Protein AF-A0A7S0KL05-F1 (afdb_monomer_lite)

Radius of gyration: 31.34 Å; chains: 1; bounding box: 106×58×88 Å

Organism: Micromonas pusilla (NCBI:txid38833)

Foldseek 3Di:
DDDDDDDDDDDDDDDDDDDDDDDDDDDDDDDDDDDDDDDDDDDDDDDDDDDDDDPPDPPDPPPPPPPDQQDQQAPVVLVLLLVLLLVLLVVLLVVLLVPDPPNPDPPDDDDDDVLSVVLSCQLSCLLSVLLSVLCSVVNVRPCDPVVVPQLQPALLSLLVSLVVSLVRRLVVSLVVQVVCCVVSVRDRSDQSQLSSLVSSLSSSVSSSCCCVVVRQVVVDPPRDDDPCNVVRVVSSVVSSVVSVVSNVVRVVVSVVVVVVVVVVVD

pLDDT: mean 71.24, std 20.92, range [27.72, 94.38]

Sequence (266 aa):
RGCRGRATAPRPRRNPAPPRAARGPPLAAAGRCRGVGSTSNITAVMSNARGSGTRARASSPSTRCRAMPPRVEDSDLLAGDVAVVWLFALTQKTASVALSPSFPGWLAPVAVDPESLAGFLGESTWLATTWIVVSAAIGGYELDEGVLGREEGEMREAVKGAAVAWIAWAPVAFLGLRRFESATGLRSSFPAGVTLGTVLGVMIAWRAFAKVVGLMGWWRPGRVKGEREDDDWAFLFASLGGAAAVATGGAVADFVTTWLAEADLG

Secondary structure (DSSP, 8-state):
---PPPP-PPPPPPPPPPPP-----------------------------------------------PPPP---HHHHHHHHHHHHHHHHHHHHHHHHTSTT---TTS-----HHHHHHHHHHHHHHHHHHHHHHHHTTTT---TTTTTTSSS-HHHHHHHHHHHHHHHHHHHHHHHHHHHHHH-PPPSS-HHHHHHHHHHHHHHHHHHHHHHHTT-TTSTTPPPPTTHHHHHHHHHHHHHHHHHHHHHHHHHHHHHHHHHHHTT-

Structure (mmCIF, N/CA/C/O backbone):
data_AF-A0A7S0KL05-F1
#
_entry.id   AF-A0A7S0KL05-F1
#
loop_
_atom_site.group_PDB
_atom_site.id
_atom_site.type_symbol
_atom_site.label_atom_id
_atom_site.label_alt_id
_atom_site.label_comp_id
_atom_site.label_asym_id
_atom_site.label_entity_id
_atom_site.label_seq_id
_atom_site.pdbx_PDB_ins_code
_atom_site.Cartn_x
_atom_site.Cartn_y
_atom_site.Cartn_z
_atom_site.occupancy
_atom_site.B_iso_or_equiv
_atom_site.auth_seq_id
_atom_site.auth_comp_id
_atom_site.auth_asym_id
_atom_site.auth_atom_id
_atom_site.pdbx_PDB_model_num
ATOM 1 N N . ARG A 1 1 ? 73.023 -34.926 6.839 1.00 39.28 1 ARG A N 1
ATOM 2 C CA . ARG A 1 1 ? 73.129 -35.666 5.555 1.00 39.28 1 ARG A CA 1
ATOM 3 C C . ARG A 1 1 ? 71.713 -35.932 5.047 1.00 39.28 1 ARG A C 1
ATOM 5 O O . ARG A 1 1 ? 71.041 -36.648 5.760 1.00 39.28 1 ARG A O 1
ATOM 12 N N . GLY A 1 2 ? 71.328 -35.357 3.890 1.00 40.69 2 GLY A N 1
ATOM 13 C CA . GLY A 1 2 ? 70.217 -35.768 2.992 1.00 40.69 2 GLY A CA 1
ATOM 14 C C . GLY A 1 2 ? 68.787 -35.800 3.567 1.00 40.69 2 GLY A C 1
ATOM 15 O O . GLY A 1 2 ? 68.596 -36.201 4.694 1.00 40.69 2 GLY A O 1
ATOM 16 N N . CYS A 1 3 ? 67.703 -35.424 2.894 1.00 45.72 3 CYS A N 1
ATOM 17 C CA . CYS A 1 3 ? 67.460 -35.125 1.490 1.00 45.72 3 CYS A CA 1
ATOM 18 C C . CYS A 1 3 ? 66.231 -34.206 1.377 1.00 45.72 3 CYS A C 1
ATOM 20 O O . CYS A 1 3 ? 65.247 -34.366 2.092 1.00 45.72 3 CYS A O 1
ATOM 22 N N . ARG A 1 4 ? 66.297 -33.262 0.432 1.00 44.09 4 ARG A N 1
ATOM 23 C CA . ARG A 1 4 ? 65.187 -32.422 -0.039 1.00 44.09 4 ARG A CA 1
ATOM 24 C C . ARG A 1 4 ? 64.150 -33.288 -0.769 1.00 44.09 4 ARG A C 1
ATOM 26 O O . ARG A 1 4 ? 64.494 -33.930 -1.758 1.00 44.09 4 ARG A O 1
ATOM 33 N N . GLY A 1 5 ? 62.892 -33.249 -0.329 1.00 45.91 5 GLY A N 1
ATOM 34 C CA . GLY A 1 5 ? 61.736 -33.764 -1.070 1.00 45.91 5 GLY A CA 1
ATOM 35 C C . GLY A 1 5 ? 61.179 -32.686 -1.999 1.00 45.91 5 GLY A C 1
ATOM 36 O O . GLY A 1 5 ? 60.818 -31.600 -1.559 1.00 45.91 5 GLY A O 1
ATOM 37 N N . ARG A 1 6 ? 61.192 -32.972 -3.300 1.00 50.12 6 ARG A N 1
ATOM 38 C CA . ARG A 1 6 ? 60.907 -32.065 -4.416 1.00 50.12 6 ARG A CA 1
ATOM 39 C C . ARG A 1 6 ? 59.397 -31.954 -4.658 1.00 50.12 6 ARG A C 1
ATOM 41 O O . ARG A 1 6 ? 58.715 -32.969 -4.758 1.00 50.12 6 ARG A O 1
ATOM 48 N N . ALA A 1 7 ? 58.915 -30.723 -4.813 1.00 45.00 7 ALA A N 1
ATOM 49 C CA . ALA A 1 7 ? 57.562 -30.396 -5.246 1.00 45.00 7 ALA A CA 1
ATOM 50 C C . ALA A 1 7 ? 57.257 -30.964 -6.645 1.00 45.00 7 ALA A C 1
ATOM 52 O O . ALA A 1 7 ? 58.077 -30.857 -7.559 1.00 45.00 7 ALA A O 1
ATOM 53 N N . THR A 1 8 ? 56.059 -31.523 -6.819 1.00 55.19 8 THR A N 1
ATOM 54 C CA . THR A 1 8 ? 55.473 -31.847 -8.127 1.00 55.19 8 THR A CA 1
ATOM 55 C C . THR A 1 8 ? 54.173 -31.064 -8.287 1.00 55.19 8 THR A C 1
ATOM 57 O O . THR A 1 8 ? 53.237 -31.211 -7.508 1.00 55.19 8 THR A O 1
ATOM 60 N N . ALA A 1 9 ? 54.152 -30.177 -9.281 1.00 58.25 9 ALA A N 1
ATOM 61 C CA . ALA A 1 9 ? 52.982 -29.398 -9.663 1.00 58.25 9 ALA A CA 1
ATOM 62 C C . ALA A 1 9 ? 51.979 -30.273 -10.446 1.00 58.25 9 ALA A C 1
ATOM 64 O O . ALA A 1 9 ? 52.405 -31.062 -11.299 1.00 58.25 9 ALA A O 1
ATOM 65 N N . PRO A 1 10 ? 50.662 -30.137 -10.218 1.00 56.81 10 PRO A N 1
ATOM 66 C CA . PRO A 1 10 ? 49.653 -30.833 -11.006 1.00 56.81 10 PRO A CA 1
ATOM 67 C C . PRO A 1 10 ? 49.482 -30.194 -12.396 1.00 56.81 10 PRO A C 1
ATOM 69 O O . PRO A 1 10 ? 49.367 -28.979 -12.543 1.00 56.81 10 PRO A O 1
ATOM 72 N N . ARG A 1 11 ? 49.469 -31.043 -13.432 1.00 56.00 11 ARG A N 1
ATOM 73 C CA . ARG A 1 11 ? 49.225 -30.677 -14.838 1.00 56.00 11 ARG A CA 1
ATOM 74 C C . ARG A 1 11 ? 47.781 -30.184 -15.067 1.00 56.00 11 ARG A C 1
ATOM 76 O O . ARG A 1 11 ? 46.861 -30.704 -14.437 1.00 56.00 11 ARG A O 1
ATOM 83 N N . PRO A 1 12 ? 47.558 -29.279 -16.038 1.00 49.06 12 PRO A N 1
ATOM 84 C CA . PRO A 1 12 ? 46.230 -28.784 -16.395 1.00 49.06 12 PRO A CA 1
ATOM 85 C C . PRO A 1 12 ? 45.403 -29.847 -17.138 1.00 49.06 12 PRO A C 1
ATOM 87 O O . PRO A 1 12 ? 45.858 -30.440 -18.121 1.00 49.06 12 PRO A O 1
ATOM 90 N N . ARG A 1 13 ? 44.164 -30.074 -16.683 1.00 52.78 13 ARG A N 1
ATOM 91 C CA . ARG A 1 13 ? 43.160 -30.886 -17.389 1.00 52.78 13 ARG A CA 1
ATOM 92 C C . ARG A 1 13 ? 42.666 -30.120 -18.619 1.00 52.78 13 ARG A C 1
ATOM 94 O O . ARG A 1 13 ? 42.151 -29.015 -18.503 1.00 52.78 13 ARG A O 1
ATOM 101 N N . ARG A 1 14 ? 42.829 -30.730 -19.795 1.00 53.28 14 ARG A N 1
ATOM 102 C CA . ARG A 1 14 ? 42.248 -30.282 -21.067 1.00 53.28 14 ARG A CA 1
ATOM 103 C C . ARG A 1 14 ? 40.725 -30.457 -21.040 1.00 53.28 14 ARG A C 1
ATOM 105 O O . ARG A 1 14 ? 40.240 -31.519 -20.658 1.00 53.28 14 ARG A O 1
ATOM 112 N N . ASN A 1 15 ? 40.013 -29.427 -21.490 1.00 49.47 15 ASN A N 1
ATOM 113 C CA . ASN A 1 15 ? 38.576 -29.447 -21.762 1.00 49.47 15 ASN A CA 1
ATOM 114 C C . ASN A 1 15 ? 38.228 -30.476 -22.855 1.00 49.47 15 ASN A C 1
ATOM 116 O O . ASN A 1 15 ? 38.919 -30.510 -23.879 1.00 49.47 15 ASN A O 1
ATOM 120 N N . PRO A 1 16 ? 37.148 -31.261 -22.706 1.00 53.12 16 PRO A N 1
ATOM 121 C CA . PRO A 1 16 ? 36.529 -31.953 -23.827 1.00 53.12 16 PRO A CA 1
ATOM 122 C C . PRO A 1 16 ? 35.616 -30.999 -24.618 1.00 53.12 16 PRO A C 1
ATOM 124 O O . PRO A 1 16 ? 34.856 -30.218 -24.049 1.00 53.12 16 PRO A O 1
ATOM 127 N N . ALA A 1 17 ? 35.715 -31.064 -25.947 1.00 51.09 17 ALA A N 1
ATOM 128 C CA . ALA A 1 17 ? 34.868 -30.335 -26.887 1.00 51.09 17 ALA A CA 1
ATOM 129 C C . ALA A 1 17 ? 33.426 -30.893 -26.914 1.00 51.09 17 ALA A C 1
ATOM 131 O O . ALA A 1 17 ? 33.254 -32.106 -26.772 1.00 51.09 17 ALA A O 1
ATOM 132 N N . PRO A 1 18 ? 32.396 -30.059 -27.152 1.00 54.28 18 PRO A N 1
ATOM 133 C CA . PRO A 1 18 ? 31.034 -30.537 -27.373 1.00 54.28 18 PRO A CA 1
ATOM 134 C C . PRO A 1 18 ? 30.823 -31.036 -28.820 1.00 54.28 18 PRO A C 1
ATOM 136 O O . PRO A 1 18 ? 31.385 -30.463 -29.761 1.00 54.28 18 PRO A O 1
ATOM 139 N N . PRO A 1 19 ? 30.007 -32.088 -29.030 1.00 49.78 19 PRO A N 1
ATOM 140 C CA . PRO A 1 19 ? 29.731 -32.641 -30.350 1.00 49.78 19 PRO A CA 1
ATOM 141 C C . PRO A 1 19 ? 28.729 -31.798 -31.153 1.00 49.78 19 PRO A C 1
ATOM 143 O O . PRO A 1 19 ? 27.804 -31.181 -30.627 1.00 49.78 19 PRO A O 1
ATOM 146 N N . ARG A 1 20 ? 28.933 -31.819 -32.472 1.00 39.91 20 ARG A N 1
ATOM 147 C CA . ARG A 1 20 ? 28.128 -31.176 -33.515 1.00 39.91 20 ARG A CA 1
ATOM 148 C C . ARG A 1 20 ? 26.851 -31.982 -33.812 1.00 39.91 20 ARG A C 1
ATOM 150 O O . ARG A 1 20 ? 26.933 -33.180 -34.049 1.00 39.91 20 ARG A O 1
ATOM 157 N N . ALA A 1 21 ? 25.754 -31.239 -33.966 1.00 41.44 21 ALA A N 1
ATOM 158 C CA . ALA A 1 21 ? 24.609 -31.456 -34.860 1.00 41.44 21 ALA A CA 1
ATOM 159 C C . ALA A 1 21 ? 23.598 -32.591 -34.583 1.00 41.44 21 ALA A C 1
ATOM 161 O O . ALA A 1 21 ? 23.873 -33.767 -34.792 1.00 41.44 21 ALA A O 1
ATOM 162 N N . ALA A 1 22 ? 22.340 -32.184 -34.367 1.00 36.06 22 ALA A N 1
ATOM 163 C CA . ALA A 1 22 ? 21.172 -32.861 -34.931 1.00 36.06 22 ALA A CA 1
ATOM 164 C C . ALA A 1 22 ? 20.011 -31.868 -35.174 1.00 36.06 22 ALA A C 1
ATOM 166 O O . ALA A 1 22 ? 19.493 -31.275 -34.237 1.00 36.06 22 ALA A O 1
ATOM 167 N N . ARG A 1 23 ? 19.672 -31.701 -36.462 1.00 39.34 23 ARG A N 1
ATOM 168 C CA . ARG A 1 23 ? 18.335 -31.580 -37.096 1.00 39.34 23 ARG A CA 1
ATOM 169 C C . ARG A 1 23 ? 17.246 -30.728 -36.409 1.00 39.34 23 ARG A C 1
ATOM 171 O O . ARG A 1 23 ? 16.767 -31.065 -35.338 1.00 39.34 23 ARG A O 1
ATOM 178 N N . GLY A 1 24 ? 16.804 -29.677 -37.115 1.00 33.78 24 GLY A N 1
ATOM 179 C CA . GLY A 1 24 ? 15.736 -28.753 -36.702 1.00 33.78 24 GLY A CA 1
ATOM 180 C C . GLY A 1 24 ? 14.298 -29.238 -36.951 1.00 33.78 24 GLY A C 1
ATOM 181 O O . GLY A 1 24 ? 14.104 -30.416 -37.243 1.00 33.78 24 GLY A O 1
ATOM 182 N N . PRO A 1 25 ? 13.296 -28.338 -36.881 1.00 39.56 25 PRO A N 1
ATOM 183 C CA . PRO A 1 25 ? 11.926 -28.605 -37.320 1.00 39.56 25 PRO A CA 1
ATOM 184 C C . PRO A 1 25 ? 11.531 -27.836 -38.607 1.00 39.56 25 PRO A C 1
ATOM 186 O O . PRO A 1 25 ? 12.147 -26.819 -38.934 1.00 39.56 25 PRO A O 1
ATOM 189 N N . PRO A 1 26 ? 10.525 -28.325 -39.363 1.00 46.28 26 PRO A N 1
ATOM 190 C CA . PRO A 1 26 ? 10.170 -27.815 -40.683 1.00 46.28 26 PRO A CA 1
ATOM 191 C C . PRO A 1 26 ? 9.159 -26.658 -40.669 1.00 46.28 26 PRO A C 1
ATOM 193 O O . PRO A 1 26 ? 8.431 -26.419 -39.708 1.00 46.28 26 PRO A O 1
ATOM 196 N N . LEU A 1 27 ? 9.127 -25.988 -41.822 1.00 38.41 27 LEU A N 1
ATOM 197 C CA . LEU A 1 27 ? 8.210 -24.944 -42.267 1.00 38.41 27 LEU A CA 1
ATOM 198 C C . LEU A 1 27 ? 6.734 -25.380 -42.332 1.00 38.41 27 LEU A C 1
ATOM 200 O O . LEU A 1 27 ? 6.408 -26.450 -42.838 1.00 38.41 27 LEU A O 1
ATOM 204 N N . ALA A 1 28 ? 5.879 -24.451 -41.897 1.00 40.38 28 ALA A N 1
ATOM 205 C CA . ALA A 1 28 ? 4.615 -24.000 -42.488 1.00 40.38 28 ALA A CA 1
ATOM 206 C C . ALA A 1 28 ? 3.784 -24.977 -43.350 1.00 40.38 28 ALA A C 1
ATOM 208 O O . ALA A 1 28 ? 4.100 -25.211 -44.515 1.00 40.38 28 ALA A O 1
ATOM 209 N N . ALA A 1 29 ? 2.607 -25.361 -42.838 1.00 36.19 29 ALA A N 1
ATOM 210 C CA . ALA A 1 29 ? 1.388 -25.571 -43.626 1.00 36.19 29 ALA A CA 1
ATOM 211 C C . ALA A 1 29 ? 0.134 -25.629 -42.725 1.00 36.19 29 ALA A C 1
ATOM 213 O O . ALA A 1 29 ? 0.209 -26.099 -41.596 1.00 36.19 29 ALA A O 1
ATOM 214 N N . ALA A 1 30 ? -1.009 -25.243 -43.311 1.00 34.69 30 ALA A N 1
ATOM 215 C CA . ALA A 1 30 ? -2.399 -25.299 -42.820 1.00 34.69 30 ALA A CA 1
ATOM 216 C C . ALA A 1 30 ? -2.859 -24.115 -41.933 1.00 34.69 30 ALA A C 1
ATOM 218 O O . ALA A 1 30 ? -2.206 -23.754 -40.972 1.00 34.69 30 ALA A O 1
ATOM 219 N N . GLY A 1 31 ? -3.983 -23.442 -42.188 1.00 30.75 31 GLY A N 1
ATOM 220 C CA . GLY A 1 31 ? -5.045 -23.709 -43.150 1.00 30.75 31 GLY A CA 1
ATOM 221 C C . GLY A 1 31 ? -5.939 -22.481 -43.349 1.00 30.75 31 GLY A C 1
ATOM 222 O O . GLY A 1 31 ? -6.311 -21.783 -42.411 1.00 30.75 31 GLY A O 1
ATOM 223 N N . ARG A 1 32 ? -6.277 -22.234 -44.616 1.00 34.16 32 ARG A N 1
ATOM 224 C CA . ARG A 1 32 ? -7.387 -21.386 -45.057 1.00 34.16 32 ARG A CA 1
ATOM 225 C C . ARG A 1 32 ? -8.699 -22.020 -44.594 1.00 34.16 32 ARG A C 1
ATOM 227 O O . ARG A 1 32 ? -9.011 -23.114 -45.052 1.00 34.16 32 ARG A O 1
ATOM 234 N N . CYS A 1 33 ? -9.508 -21.290 -43.833 1.00 33.88 33 CYS A N 1
ATOM 235 C CA . CYS A 1 33 ? -10.947 -21.536 -43.762 1.00 33.88 33 CYS A CA 1
ATOM 236 C C . CYS A 1 33 ? -11.684 -20.446 -44.549 1.00 33.88 33 CYS A C 1
ATOM 238 O O . CYS A 1 33 ? -11.571 -19.253 -44.276 1.00 33.88 33 CYS A O 1
ATOM 240 N N . ARG A 1 34 ? -12.379 -20.905 -45.592 1.00 35.22 34 ARG A N 1
ATOM 241 C CA . ARG A 1 34 ? -13.333 -20.194 -46.450 1.00 35.22 34 ARG A CA 1
ATOM 242 C C . ARG A 1 34 ? -14.749 -20.523 -45.959 1.00 35.22 34 ARG A C 1
ATOM 244 O O . ARG A 1 34 ? -14.987 -21.657 -45.560 1.00 35.22 34 ARG A O 1
ATOM 251 N N . GLY A 1 35 ? -15.675 -19.583 -46.155 1.00 28.83 35 GLY A N 1
ATOM 252 C CA . GLY A 1 35 ? -17.127 -19.744 -45.966 1.00 28.83 35 GLY A CA 1
ATOM 253 C C . GLY A 1 35 ? -17.578 -19.126 -44.643 1.00 28.83 35 GLY A C 1
ATOM 254 O O . GLY A 1 35 ? -16.902 -19.292 -43.643 1.00 28.83 35 GLY A O 1
ATOM 255 N N . VAL A 1 36 ? -18.665 -18.368 -44.530 1.00 36.00 36 VAL A N 1
ATOM 256 C CA . VAL A 1 36 ? -19.939 -18.311 -45.265 1.00 36.00 36 VAL A CA 1
ATOM 257 C C . VAL A 1 36 ? -20.479 -16.888 -44.984 1.00 36.00 36 VAL A C 1
ATOM 259 O O . VAL A 1 36 ? -20.402 -16.420 -43.857 1.00 36.00 36 VAL A O 1
ATOM 262 N N . GLY A 1 37 ? -20.818 -16.044 -45.961 1.00 27.72 37 GLY A N 1
ATOM 263 C CA . GLY A 1 37 ? -22.053 -16.140 -46.736 1.00 27.72 37 GLY A CA 1
ATOM 264 C C . GLY A 1 37 ? -23.258 -15.633 -45.930 1.00 27.72 37 GLY A C 1
ATOM 265 O O . GLY A 1 37 ? -24.023 -16.440 -45.430 1.00 27.72 37 GLY A O 1
ATOM 266 N N . SER A 1 38 ? -23.448 -14.314 -45.811 1.00 33.12 38 SER A N 1
ATOM 267 C CA . SER A 1 38 ? -24.749 -13.749 -45.418 1.00 33.12 38 SER A CA 1
ATOM 268 C C . SER A 1 38 ? -25.028 -12.483 -46.218 1.00 33.12 38 SER A C 1
ATOM 270 O O . SER A 1 38 ? -24.686 -11.367 -45.834 1.00 33.12 38 SER A O 1
ATOM 272 N N . THR A 1 39 ? -25.609 -12.705 -47.390 1.00 32.12 39 THR A N 1
ATOM 273 C CA . THR A 1 39 ? -26.267 -11.714 -48.234 1.00 32.12 39 THR A CA 1
ATOM 274 C C . THR A 1 39 ? -27.651 -11.402 -47.681 1.00 32.12 39 THR A C 1
ATOM 276 O O . THR A 1 39 ? -28.485 -12.300 -47.606 1.00 32.12 39 THR A O 1
ATOM 279 N N . SER A 1 40 ? -27.918 -10.124 -47.422 1.00 36.38 40 SER A N 1
ATOM 280 C CA . SER A 1 40 ? -29.271 -9.571 -47.473 1.00 36.38 40 SER A CA 1
ATOM 281 C C . SER A 1 40 ? -29.234 -8.329 -48.352 1.00 36.38 40 SER A C 1
ATOM 283 O O . SER A 1 40 ? -28.682 -7.295 -47.982 1.00 36.38 40 SER A O 1
ATOM 285 N N . ASN A 1 41 ? -29.788 -8.482 -49.551 1.00 32.19 41 ASN A N 1
ATOM 286 C CA . ASN A 1 41 ? -30.170 -7.393 -50.437 1.00 32.19 41 ASN A CA 1
ATOM 287 C C . ASN A 1 41 ? -31.336 -6.619 -49.807 1.00 32.19 41 ASN A C 1
ATOM 289 O O . ASN A 1 41 ? -32.204 -7.249 -49.215 1.00 32.19 41 ASN A O 1
ATOM 293 N N . ILE A 1 42 ? -31.399 -5.302 -50.020 1.00 37.94 42 ILE A N 1
ATOM 294 C CA . ILE A 1 42 ? -32.588 -4.606 -50.538 1.00 37.94 42 ILE A CA 1
ATOM 295 C C . ILE A 1 42 ? -32.127 -3.297 -51.198 1.00 37.94 42 ILE A C 1
ATOM 297 O O . ILE A 1 42 ? -31.343 -2.515 -50.669 1.00 37.94 42 ILE A O 1
ATOM 301 N N . THR A 1 43 ? -32.626 -3.145 -52.414 1.00 32.38 43 THR A N 1
ATOM 302 C CA . THR A 1 43 ? -32.528 -2.085 -53.417 1.00 32.38 43 THR A CA 1
ATOM 303 C C . THR A 1 43 ? -33.262 -0.788 -53.053 1.00 32.38 43 THR A C 1
ATOM 305 O O . THR A 1 43 ? -34.398 -0.848 -52.597 1.00 32.38 43 THR A O 1
ATOM 308 N N . ALA A 1 44 ? -32.685 0.365 -53.417 1.00 34.09 44 ALA A N 1
ATOM 309 C CA . ALA A 1 44 ? -33.397 1.583 -53.844 1.00 34.09 44 ALA A CA 1
ATOM 310 C C . ALA A 1 44 ? -32.426 2.449 -54.686 1.00 34.09 44 ALA A C 1
ATOM 312 O O . ALA A 1 44 ? -31.409 2.902 -54.175 1.00 34.09 44 ALA A O 1
ATOM 313 N N . VAL A 1 45 ? -32.508 2.375 -56.020 1.00 34.19 45 VAL A N 1
ATOM 314 C CA . VAL A 1 45 ? -33.122 3.355 -56.951 1.00 34.19 45 VAL A CA 1
ATOM 315 C C . VAL A 1 45 ? -32.263 4.608 -57.221 1.00 34.19 45 VAL A C 1
ATOM 317 O O . VAL A 1 45 ? -31.861 5.340 -56.326 1.00 34.19 45 VAL A O 1
ATOM 320 N N . MET A 1 46 ? -31.993 4.803 -58.517 1.00 32.09 46 MET A N 1
ATOM 321 C CA . MET A 1 46 ? -31.238 5.878 -59.172 1.00 32.09 46 MET A CA 1
ATOM 322 C C . MET A 1 46 ? -31.825 7.279 -58.945 1.00 32.09 46 MET A C 1
ATOM 324 O O . MET A 1 46 ? -33.032 7.445 -59.072 1.00 32.09 46 MET A O 1
ATOM 328 N N . SER A 1 47 ? -30.961 8.298 -58.850 1.00 33.91 47 SER A N 1
ATOM 329 C CA . SER A 1 47 ? -30.982 9.451 -59.776 1.00 33.91 47 SER A CA 1
ATOM 330 C C . SER A 1 47 ? -29.795 10.402 -59.558 1.00 33.91 47 SER A C 1
ATOM 332 O O . SER A 1 47 ? -29.422 10.712 -58.432 1.00 33.91 47 SER A O 1
ATOM 334 N N . ASN A 1 48 ? -29.241 10.865 -60.679 1.00 37.28 48 ASN A N 1
ATOM 335 C CA . ASN A 1 48 ? -28.206 11.887 -60.861 1.00 37.28 48 ASN A CA 1
ATOM 336 C C . ASN A 1 48 ? -28.354 13.155 -60.001 1.00 37.28 48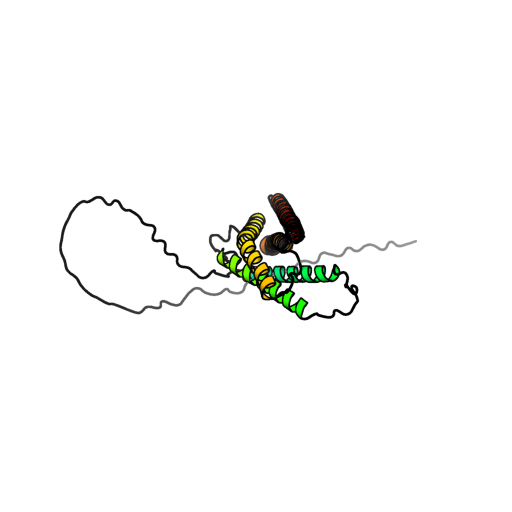 ASN A C 1
ATOM 338 O O . ASN A 1 48 ? -29.450 13.692 -59.908 1.00 37.28 48 ASN A O 1
ATOM 342 N N . ALA A 1 49 ? -27.220 13.746 -59.600 1.00 36.84 49 ALA A N 1
ATOM 343 C CA . ALA A 1 49 ? -26.919 15.161 -59.867 1.00 36.84 49 ALA A CA 1
ATOM 344 C C . ALA A 1 49 ? -25.452 15.494 -59.534 1.00 36.84 49 ALA A C 1
ATOM 346 O O . ALA A 1 49 ? -24.973 15.274 -58.424 1.00 36.84 49 ALA A O 1
ATOM 347 N N . ARG A 1 50 ? -24.746 16.057 -60.521 1.00 39.84 50 ARG A N 1
ATOM 348 C CA . ARG A 1 50 ? -23.499 16.810 -60.338 1.00 39.84 50 ARG A CA 1
ATOM 349 C C . ARG A 1 50 ? -23.801 18.077 -59.540 1.00 39.84 50 ARG A C 1
ATOM 351 O O . ARG A 1 50 ? -24.755 18.775 -59.863 1.00 39.84 50 ARG A O 1
ATOM 358 N N . GLY A 1 51 ? -22.939 18.418 -58.591 1.00 35.47 51 GLY A N 1
ATOM 359 C CA . GLY A 1 51 ? -22.975 19.715 -57.922 1.00 35.47 51 GLY A CA 1
ATOM 360 C C . GLY A 1 51 ? -21.784 19.879 -56.992 1.00 35.47 51 GLY A C 1
ATOM 361 O O . GLY A 1 51 ? -21.660 19.162 -56.004 1.00 35.47 51 GLY A O 1
ATOM 362 N N . SER A 1 52 ? -20.887 20.796 -57.341 1.00 41.81 52 SER A N 1
ATOM 363 C CA . SER A 1 52 ? -19.796 21.262 -56.496 1.00 41.81 52 SER A CA 1
ATOM 364 C C . SER A 1 52 ? -20.340 21.886 -55.212 1.00 41.81 52 SER A C 1
ATOM 366 O O . SER A 1 52 ? -21.203 22.757 -55.269 1.00 41.81 52 SER A O 1
ATOM 368 N N . GLY A 1 53 ? -19.797 21.485 -54.066 1.00 35.69 53 GLY A N 1
ATOM 369 C CA . GLY A 1 53 ? -20.181 22.029 -52.767 1.00 35.69 53 GLY A CA 1
ATOM 370 C C . GLY A 1 53 ? -19.227 21.567 -51.673 1.00 35.69 53 GLY A C 1
ATOM 371 O O . GLY A 1 53 ? -19.316 20.439 -51.198 1.00 35.69 53 GLY A O 1
ATOM 372 N N . THR A 1 54 ? -18.257 22.424 -51.358 1.00 46.03 54 THR A N 1
ATOM 373 C CA . THR A 1 54 ? -17.699 22.657 -50.012 1.00 46.03 54 THR A CA 1
ATOM 374 C C . THR A 1 54 ? -17.896 21.540 -48.974 1.00 46.03 54 THR A C 1
ATOM 376 O O . THR A 1 54 ? -18.839 21.543 -48.186 1.00 46.03 54 THR A O 1
ATOM 379 N N . ARG A 1 55 ? -16.925 20.620 -48.873 1.00 35.53 55 ARG A N 1
ATOM 380 C CA . ARG A 1 55 ? -16.780 19.767 -47.681 1.00 35.53 55 ARG A CA 1
ATOM 381 C C . ARG A 1 55 ? -16.053 20.532 -46.576 1.00 35.53 55 ARG A C 1
ATOM 383 O O . ARG A 1 55 ? -14.849 20.384 -46.394 1.00 35.53 55 ARG A O 1
ATOM 390 N N . ALA A 1 56 ? -16.818 21.280 -45.788 1.00 44.00 56 ALA A N 1
ATOM 391 C CA . ALA A 1 56 ? -16.509 21.448 -44.375 1.00 44.00 56 ALA A CA 1
ATOM 392 C C . ALA A 1 56 ? -16.694 20.075 -43.710 1.00 44.00 56 ALA A C 1
ATOM 394 O O . ALA A 1 56 ? -17.808 19.658 -43.395 1.00 44.00 56 ALA A O 1
ATOM 395 N N . ARG A 1 57 ? -15.608 19.306 -43.583 1.00 38.75 57 ARG A N 1
ATOM 396 C CA . ARG A 1 57 ? -15.637 18.036 -42.858 1.00 38.75 57 ARG A CA 1
ATOM 397 C C . ARG A 1 57 ? -15.382 18.337 -41.386 1.00 38.75 57 ARG A C 1
ATOM 399 O O . ARG A 1 57 ? -14.246 18.319 -40.932 1.00 38.75 57 ARG A O 1
ATOM 406 N N . ALA A 1 58 ? -16.462 18.609 -40.660 1.00 43.81 58 ALA A N 1
ATOM 407 C CA . ALA A 1 58 ? -16.502 18.403 -39.222 1.00 43.81 58 ALA A CA 1
ATOM 408 C C . ALA A 1 58 ? -16.240 16.911 -38.967 1.00 43.81 58 ALA A C 1
ATOM 410 O O . ALA A 1 58 ? -17.108 16.061 -39.169 1.00 43.81 58 ALA A O 1
ATOM 411 N N . SER A 1 59 ? -15.005 16.566 -38.618 1.00 40.03 59 SER A N 1
ATOM 412 C CA . SER A 1 59 ? -14.682 15.255 -38.074 1.00 40.03 59 SER A CA 1
ATOM 413 C C . SER A 1 59 ? -15.039 15.267 -36.594 1.00 40.03 59 SER A C 1
ATOM 415 O O . SER A 1 59 ? -14.221 15.638 -35.757 1.00 40.03 59 SER A O 1
ATOM 417 N N . SER A 1 60 ? -16.270 14.870 -36.274 1.00 38.88 60 SER A N 1
ATOM 418 C CA . SER A 1 60 ? -16.594 14.360 -34.945 1.00 38.88 60 SER A CA 1
ATOM 419 C C . SER A 1 60 ? -15.686 13.156 -34.663 1.0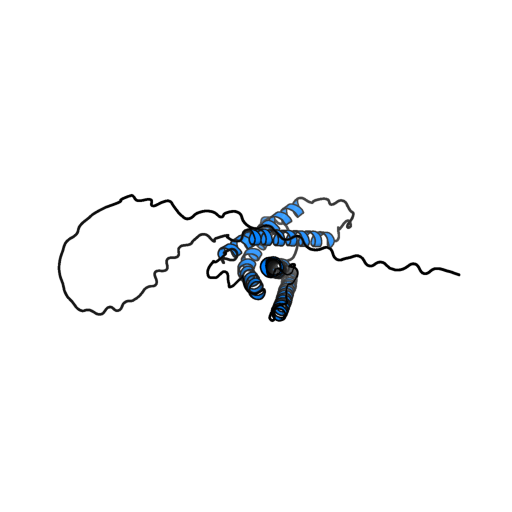0 38.88 60 SER A C 1
ATOM 421 O O . SER A 1 60 ? -15.746 12.185 -35.426 1.00 38.88 60 SER A O 1
ATOM 423 N N . PRO A 1 61 ? -14.854 13.154 -33.609 1.00 43.38 61 PRO A N 1
ATOM 424 C CA . PRO A 1 61 ? -14.293 11.908 -33.127 1.00 43.38 61 PRO A CA 1
ATOM 425 C C . PRO A 1 61 ? -15.452 11.118 -32.520 1.00 43.38 61 PRO A C 1
ATOM 427 O O . PRO A 1 61 ? -16.002 11.472 -31.482 1.00 43.38 61 PRO A O 1
ATOM 430 N N . SER A 1 62 ? -15.881 10.068 -33.216 1.00 40.94 62 SER A N 1
ATOM 431 C CA . SER A 1 62 ? -16.777 9.074 -32.645 1.00 40.94 62 SER A CA 1
ATOM 432 C C . SER A 1 62 ? -16.038 8.388 -31.499 1.00 40.94 62 SER A C 1
ATOM 434 O O . SER A 1 62 ? -15.224 7.491 -31.731 1.00 40.94 62 SER A O 1
ATOM 436 N N . THR A 1 63 ? -16.311 8.829 -30.276 1.00 44.06 63 THR A N 1
ATOM 437 C CA . THR A 1 63 ? -15.929 8.179 -29.026 1.00 44.06 63 THR A CA 1
ATOM 438 C C . THR A 1 63 ? -16.570 6.793 -28.992 1.00 44.06 63 THR A C 1
ATOM 440 O O . THR A 1 63 ? -17.663 6.599 -28.465 1.00 44.06 63 THR A O 1
ATOM 443 N N . ARG A 1 64 ? -15.919 5.794 -29.595 1.00 38.06 64 ARG A N 1
ATOM 444 C CA . ARG A 1 64 ? -16.207 4.399 -29.266 1.00 38.06 64 ARG A CA 1
ATOM 445 C C . ARG A 1 64 ? -15.507 4.107 -27.948 1.00 38.06 64 ARG A C 1
ATOM 447 O O . ARG A 1 64 ? -14.411 3.560 -27.941 1.00 38.06 64 ARG A O 1
ATOM 454 N N . CYS A 1 65 ? -16.175 4.440 -26.846 1.00 40.78 65 CYS A N 1
ATOM 455 C CA . CYS A 1 65 ? -15.972 3.745 -25.579 1.00 40.78 65 CYS A CA 1
ATOM 456 C C . CYS A 1 65 ? -16.364 2.276 -25.786 1.00 40.78 65 CYS A C 1
ATOM 458 O O . CYS A 1 65 ? -17.478 1.859 -25.480 1.00 40.78 65 CYS A O 1
ATOM 460 N N . ARG A 1 66 ? -15.459 1.476 -26.354 1.00 41.19 66 ARG A N 1
ATOM 461 C CA . ARG A 1 66 ? -15.437 0.053 -26.036 1.00 41.19 66 ARG A CA 1
ATOM 462 C C . ARG A 1 66 ? -14.798 -0.028 -24.661 1.00 41.19 66 ARG A C 1
ATOM 464 O O . ARG A 1 66 ? -13.582 0.058 -24.554 1.00 41.19 66 ARG A O 1
ATOM 471 N N . ALA A 1 67 ? -15.633 -0.160 -23.636 1.00 45.09 67 ALA A N 1
ATOM 472 C CA . ALA A 1 67 ? -15.210 -0.701 -22.355 1.00 45.09 67 ALA A CA 1
ATOM 473 C C . ALA A 1 67 ? -14.759 -2.145 -22.615 1.00 45.09 67 ALA A C 1
ATOM 475 O O . ALA A 1 67 ? -15.559 -3.080 -22.613 1.00 45.09 67 ALA A O 1
ATOM 476 N N . MET A 1 68 ? -13.494 -2.299 -22.998 1.00 47.88 68 MET A N 1
ATOM 477 C CA . MET A 1 68 ? -12.823 -3.586 -22.955 1.00 47.88 68 MET A CA 1
ATOM 478 C C . MET A 1 68 ? -12.617 -3.890 -21.466 1.00 47.88 68 MET A C 1
ATOM 480 O O . MET A 1 68 ? -12.244 -2.972 -20.732 1.00 47.88 68 MET A O 1
ATOM 484 N N . PRO A 1 69 ? -12.935 -5.103 -20.981 1.00 51.12 69 PRO A N 1
ATOM 485 C CA . PRO A 1 69 ? -12.631 -5.451 -19.599 1.00 51.12 69 PRO A CA 1
ATOM 486 C C . PRO A 1 69 ? -11.123 -5.266 -19.367 1.00 51.12 69 PRO A C 1
ATOM 488 O O . PRO A 1 69 ? -10.356 -5.556 -20.292 1.00 51.12 69 PRO A O 1
ATOM 491 N N . PRO A 1 70 ? -10.709 -4.774 -18.184 1.00 57.50 70 PRO A N 1
ATOM 492 C CA . PRO A 1 70 ? -9.296 -4.577 -17.881 1.00 57.50 70 PRO A CA 1
ATOM 493 C C . PRO A 1 70 ? -8.564 -5.902 -18.077 1.00 57.50 70 PRO A C 1
ATOM 495 O O . PRO A 1 70 ? -9.007 -6.939 -17.567 1.00 57.50 70 PRO A O 1
ATOM 498 N N . ARG A 1 71 ? -7.498 -5.894 -18.877 1.00 61.72 71 ARG A N 1
ATOM 499 C CA . ARG A 1 71 ? -6.742 -7.113 -19.149 1.00 61.72 71 ARG A CA 1
ATOM 500 C C . ARG A 1 71 ? -5.724 -7.313 -18.034 1.00 61.72 71 ARG A C 1
ATOM 502 O O . ARG A 1 71 ? -4.956 -6.420 -17.708 1.00 61.72 71 ARG A O 1
ATOM 509 N N . VAL A 1 72 ? -5.755 -8.490 -17.419 1.00 70.12 72 VAL A N 1
ATOM 510 C CA . VAL A 1 72 ? -4.732 -8.924 -16.465 1.00 70.12 72 VAL A CA 1
ATOM 511 C C . VAL A 1 72 ? -3.816 -9.868 -17.224 1.00 70.12 72 VAL A C 1
ATOM 513 O O . VAL A 1 72 ? -4.174 -11.022 -17.454 1.00 70.12 72 VAL A O 1
ATOM 516 N N . GLU A 1 73 ? -2.683 -9.350 -17.678 1.00 76.56 73 GLU A N 1
ATOM 517 C CA . GLU A 1 73 ? -1.711 -10.085 -18.490 1.00 76.56 73 GLU A CA 1
ATOM 518 C C . GLU A 1 73 ? -0.483 -10.478 -17.648 1.00 76.56 73 GLU A C 1
ATOM 520 O O . GLU A 1 73 ? 0.046 -11.573 -17.826 1.00 76.56 73 GLU A O 1
ATOM 525 N N . ASP A 1 74 ? -0.104 -9.663 -16.655 1.00 78.94 74 ASP A N 1
ATOM 526 C CA . ASP A 1 74 ? 0.947 -9.974 -15.674 1.00 78.94 74 ASP A CA 1
ATOM 527 C C . ASP A 1 74 ? 0.368 -10.598 -14.384 1.00 78.94 74 ASP A C 1
ATOM 529 O O . ASP A 1 74 ? 0.065 -9.918 -13.395 1.00 78.94 74 ASP A O 1
ATOM 533 N N . SER A 1 75 ? 0.177 -11.923 -14.395 1.00 81.50 75 SER A N 1
ATOM 534 C CA . SER A 1 75 ? -0.343 -12.672 -13.239 1.00 81.50 75 SER A CA 1
ATOM 535 C C . SER A 1 75 ? 0.627 -12.734 -12.058 1.00 81.50 75 SER A C 1
ATOM 537 O O . SER A 1 75 ? 0.185 -12.844 -10.912 1.00 81.50 75 SER A O 1
ATOM 539 N N . ASP A 1 76 ? 1.932 -12.666 -12.325 1.00 82.44 76 ASP A N 1
ATOM 540 C CA . ASP A 1 76 ? 2.970 -12.776 -11.300 1.00 82.44 76 ASP A CA 1
ATOM 541 C C . ASP A 1 76 ? 3.057 -11.481 -10.487 1.00 82.44 76 ASP A C 1
ATOM 543 O O . ASP A 1 76 ? 3.127 -11.526 -9.253 1.00 82.44 76 ASP A O 1
ATOM 547 N N . LEU A 1 77 ? 2.955 -10.324 -11.151 1.00 84.06 77 LEU A N 1
ATOM 548 C CA . LEU A 1 77 ? 2.862 -9.030 -10.477 1.00 84.06 77 LEU A CA 1
ATOM 549 C C . LEU A 1 77 ? 1.585 -8.921 -9.637 1.00 84.06 77 LEU A C 1
ATOM 551 O O . LEU A 1 77 ? 1.646 -8.441 -8.504 1.00 84.06 77 LEU A O 1
ATOM 555 N N . LEU A 1 78 ? 0.448 -9.412 -10.144 1.00 88.06 78 LEU A N 1
ATOM 556 C CA . LEU A 1 78 ? -0.803 -9.458 -9.381 1.00 88.06 78 LEU A CA 1
ATOM 557 C C . LEU A 1 78 ? -0.663 -10.323 -8.125 1.00 88.06 78 LEU A C 1
ATOM 559 O O . LEU A 1 78 ? -1.012 -9.876 -7.032 1.00 88.06 78 LEU A O 1
ATOM 563 N N . ALA A 1 79 ? -0.148 -11.550 -8.258 1.00 88.19 79 ALA A N 1
ATOM 564 C CA . ALA A 1 79 ? 0.061 -12.440 -7.116 1.00 88.19 79 ALA A CA 1
ATOM 565 C C . ALA A 1 79 ? 1.013 -11.814 -6.084 1.00 88.19 79 ALA A C 1
ATOM 567 O O . ALA A 1 79 ? 0.775 -11.904 -4.878 1.00 88.19 79 ALA A O 1
ATOM 568 N N . GLY A 1 80 ? 2.048 -11.128 -6.571 1.00 89.00 80 GLY A N 1
ATOM 569 C CA . GLY A 1 80 ? 2.971 -10.331 -5.777 1.00 89.00 80 GLY A CA 1
ATOM 570 C C . GLY A 1 80 ? 2.301 -9.218 -4.979 1.00 89.00 80 GLY A C 1
ATOM 571 O O . GLY A 1 80 ? 2.463 -9.154 -3.762 1.00 89.00 80 GLY A O 1
ATOM 572 N N . ASP A 1 81 ? 1.511 -8.377 -5.650 1.00 91.38 81 ASP A N 1
ATOM 573 C CA . ASP A 1 81 ? 0.759 -7.287 -5.022 1.00 91.38 81 ASP A CA 1
ATOM 574 C C . ASP A 1 81 ? -0.161 -7.826 -3.910 1.00 91.38 81 ASP A C 1
ATOM 576 O O . ASP A 1 81 ? -0.173 -7.298 -2.798 1.00 91.38 81 ASP A O 1
ATOM 580 N N . VAL A 1 82 ? -0.883 -8.925 -4.170 1.00 92.00 82 VAL A N 1
ATOM 581 C CA . VAL A 1 82 ? -1.755 -9.572 -3.173 1.00 92.00 82 VAL A CA 1
ATOM 582 C C . VAL A 1 82 ? -0.957 -10.083 -1.979 1.00 92.00 82 VAL A C 1
ATOM 584 O O . VAL A 1 82 ? -1.325 -9.814 -0.833 1.00 92.00 82 VAL A O 1
ATOM 587 N N . ALA A 1 83 ? 0.133 -10.810 -2.232 1.00 92.19 83 ALA A N 1
ATOM 588 C CA . ALA A 1 83 ? 0.971 -11.365 -1.177 1.00 92.19 83 ALA A CA 1
ATOM 589 C C . ALA A 1 83 ? 1.550 -10.258 -0.290 1.00 92.19 83 ALA A C 1
ATOM 591 O O . ALA A 1 83 ? 1.535 -10.374 0.935 1.00 92.19 83 ALA A O 1
ATOM 592 N N . VAL A 1 84 ? 2.012 -9.164 -0.894 1.00 93.00 84 VAL A N 1
ATOM 593 C CA . VAL A 1 84 ? 2.603 -8.037 -0.175 1.00 93.00 84 VAL A CA 1
ATOM 594 C C . VAL A 1 84 ? 1.570 -7.275 0.650 1.00 93.00 84 VAL A C 1
ATOM 596 O O . VAL A 1 84 ? 1.829 -7.007 1.823 1.00 93.00 84 VAL A O 1
ATOM 599 N N . VAL A 1 85 ? 0.390 -6.976 0.097 1.00 91.00 85 VAL A N 1
ATOM 600 C CA . VAL A 1 85 ? -0.690 -6.318 0.855 1.00 91.00 85 VAL A CA 1
ATOM 601 C C . VAL A 1 85 ? -1.153 -7.199 2.019 1.00 91.00 85 VAL A C 1
ATOM 603 O O . VAL A 1 85 ? -1.369 -6.703 3.127 1.00 91.00 85 VAL A O 1
ATOM 606 N N . TRP A 1 86 ? -1.242 -8.513 1.810 1.00 91.31 86 TRP A N 1
ATOM 607 C CA . TRP A 1 86 ? -1.607 -9.454 2.867 1.00 91.31 86 TRP A CA 1
ATOM 608 C C . TRP A 1 86 ? -0.538 -9.553 3.967 1.00 91.31 86 TRP A C 1
ATOM 610 O O . TRP A 1 86 ? -0.867 -9.471 5.151 1.00 91.31 86 TRP A O 1
ATOM 620 N N . LEU A 1 87 ? 0.746 -9.663 3.603 1.00 91.81 87 LEU A N 1
ATOM 621 C CA . LEU A 1 87 ? 1.865 -9.673 4.556 1.00 91.81 87 LEU A CA 1
ATOM 622 C C . LEU A 1 87 ? 1.959 -8.365 5.344 1.00 91.81 87 LEU A C 1
ATOM 624 O O . LEU A 1 87 ? 2.255 -8.375 6.541 1.00 91.81 87 LEU A O 1
ATOM 628 N N . PHE A 1 88 ? 1.686 -7.242 4.688 1.00 91.69 88 PHE A N 1
ATOM 629 C CA . PHE A 1 88 ? 1.600 -5.946 5.338 1.00 91.69 88 PHE A CA 1
ATOM 630 C C . PHE A 1 88 ? 0.485 -5.928 6.391 1.00 91.69 88 PHE A C 1
ATOM 632 O O . PHE A 1 88 ? 0.761 -5.622 7.553 1.00 91.69 88 PHE A O 1
ATOM 639 N N . ALA A 1 89 ? -0.733 -6.342 6.032 1.00 89.25 89 ALA A N 1
ATOM 640 C CA . ALA A 1 89 ? -1.844 -6.415 6.979 1.00 89.25 89 ALA A CA 1
ATOM 641 C C . ALA A 1 89 ? -1.526 -7.366 8.148 1.00 89.25 89 ALA A C 1
ATOM 643 O O . ALA A 1 89 ? -1.830 -7.071 9.304 1.00 89.25 89 ALA A O 1
ATOM 644 N N . LEU A 1 90 ? -0.864 -8.497 7.873 1.00 87.69 90 LEU A N 1
ATOM 645 C CA . LEU A 1 90 ? -0.441 -9.449 8.903 1.00 87.69 90 LEU A CA 1
ATOM 646 C C . LEU A 1 90 ? 0.584 -8.821 9.859 1.00 87.69 90 LEU A C 1
ATOM 648 O O . LEU A 1 90 ? 0.517 -9.016 11.075 1.00 87.69 90 LEU A O 1
ATOM 652 N N . THR A 1 91 ? 1.516 -8.035 9.319 1.00 89.12 91 THR A N 1
ATOM 653 C CA . THR A 1 91 ? 2.530 -7.311 10.097 1.00 89.12 91 THR A CA 1
ATOM 654 C C . THR A 1 91 ? 1.887 -6.245 10.974 1.00 89.12 91 THR A C 1
ATOM 656 O O . THR A 1 91 ? 2.194 -6.175 12.163 1.00 89.12 91 THR A O 1
ATOM 659 N N . GLN A 1 92 ? 0.946 -5.468 10.432 1.00 88.12 92 GLN A N 1
ATOM 660 C CA . GLN A 1 92 ? 0.157 -4.515 11.212 1.00 88.12 92 GLN A CA 1
ATOM 661 C C . GLN A 1 92 ? -0.602 -5.220 12.334 1.00 88.12 92 GLN A C 1
ATOM 663 O O . GLN A 1 92 ? -0.532 -4.806 13.489 1.00 88.12 92 GLN A O 1
ATOM 668 N N . LYS A 1 93 ? -1.264 -6.342 12.041 1.00 86.62 93 LYS A N 1
ATOM 669 C CA . LYS A 1 93 ? -1.981 -7.087 13.073 1.00 86.62 93 LYS A CA 1
ATOM 670 C C . LYS A 1 93 ? -1.042 -7.574 14.177 1.00 86.62 93 LYS A C 1
ATOM 672 O O . LYS A 1 93 ? -1.322 -7.371 15.357 1.00 86.62 93 LYS A O 1
ATOM 677 N N . THR A 1 94 ? 0.104 -8.134 13.804 1.00 85.94 94 THR A N 1
ATOM 678 C CA . THR A 1 94 ? 1.135 -8.593 14.751 1.00 85.94 94 THR A CA 1
ATOM 679 C C . THR A 1 94 ? 1.661 -7.447 15.613 1.00 85.94 94 THR A C 1
ATOM 681 O O . THR A 1 94 ? 1.759 -7.589 16.830 1.00 85.94 94 THR A O 1
ATOM 684 N N . ALA A 1 95 ? 1.939 -6.289 15.008 1.00 86.75 95 ALA A N 1
ATOM 685 C CA . ALA A 1 95 ? 2.382 -5.099 15.725 1.00 86.75 95 ALA A CA 1
ATOM 686 C C . ALA A 1 95 ? 1.310 -4.589 16.698 1.00 86.75 95 ALA A C 1
ATOM 688 O O . ALA A 1 95 ? 1.634 -4.267 17.837 1.00 86.75 95 ALA A O 1
ATOM 689 N N . SER A 1 96 ? 0.034 -4.584 16.296 1.00 84.25 96 SER A N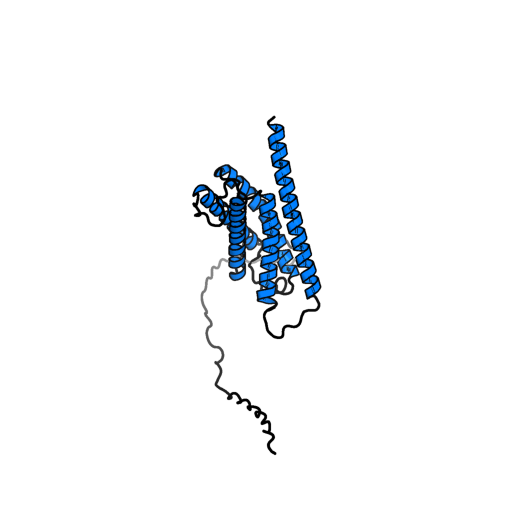 1
ATOM 690 C CA . SER A 1 96 ? -1.072 -4.164 17.171 1.00 84.25 96 SER A CA 1
ATOM 691 C C . SER A 1 96 ? -1.197 -5.054 18.416 1.00 84.25 96 SER A C 1
ATOM 693 O O . SER A 1 96 ? -1.404 -4.553 19.518 1.00 84.25 96 SER A O 1
ATOM 695 N N . VAL A 1 97 ? -0.986 -6.368 18.267 1.00 83.88 97 VAL A N 1
ATOM 696 C CA . VAL A 1 97 ? -0.990 -7.323 19.385 1.00 83.88 97 VAL A CA 1
ATOM 697 C C . VAL A 1 97 ? 0.242 -7.145 20.271 1.00 83.88 97 VAL A C 1
ATOM 699 O O . VAL A 1 97 ? 0.107 -7.134 21.491 1.00 83.88 97 VAL A O 1
ATOM 702 N N . ALA A 1 98 ? 1.427 -6.966 19.683 1.00 85.25 98 ALA A N 1
ATOM 703 C CA . ALA A 1 98 ? 2.674 -6.777 20.426 1.00 85.25 98 ALA A CA 1
ATOM 704 C C . ALA A 1 98 ? 2.707 -5.463 21.227 1.00 85.25 98 ALA A C 1
ATOM 706 O O . ALA A 1 98 ? 3.343 -5.400 22.277 1.00 85.25 98 ALA A O 1
ATOM 707 N N . LEU A 1 99 ? 2.026 -4.422 20.739 1.00 84.06 99 LEU A N 1
ATOM 708 C CA . LEU A 1 99 ? 1.901 -3.123 21.407 1.00 84.06 99 LEU A CA 1
ATOM 709 C C . LEU A 1 99 ? 0.715 -3.057 22.384 1.00 84.06 99 LEU A C 1
ATOM 711 O O . LEU A 1 99 ? 0.560 -2.054 23.082 1.00 84.06 99 LEU A O 1
ATOM 715 N N . SER A 1 100 ? -0.123 -4.097 22.449 1.00 82.25 100 SER A N 1
ATOM 716 C CA . SER A 1 100 ? -1.259 -4.134 23.368 1.00 82.25 100 SER A CA 1
ATOM 717 C C . SER A 1 100 ? -0.785 -4.188 24.829 1.00 82.25 100 SER A C 1
ATOM 719 O O . SER A 1 100 ? 0.090 -4.993 25.155 1.00 82.25 100 SER A O 1
ATOM 721 N N . PRO A 1 101 ? -1.413 -3.439 25.758 1.00 82.19 101 PRO A N 1
ATOM 722 C CA . PRO A 1 101 ? -1.135 -3.552 27.193 1.00 82.19 101 PRO A CA 1
ATOM 723 C C . PRO A 1 101 ? -1.362 -4.963 27.755 1.00 82.19 101 PRO A C 1
ATOM 725 O O . PRO A 1 101 ? -0.783 -5.326 28.774 1.00 82.19 101 PRO A O 1
ATOM 728 N N . SER A 1 102 ? -2.214 -5.757 27.100 1.00 83.12 102 SER A N 1
ATOM 729 C CA . SER A 1 102 ? -2.533 -7.139 27.469 1.00 83.12 102 SER A CA 1
ATOM 730 C C . SER A 1 102 ? -1.630 -8.181 26.802 1.00 83.12 102 SER A C 1
ATOM 732 O O . SER A 1 102 ? -1.943 -9.371 26.852 1.00 83.12 102 SER A O 1
ATOM 734 N N . PHE A 1 103 ? -0.536 -7.766 26.154 1.00 83.00 103 PHE A N 1
ATOM 735 C CA . PHE A 1 103 ? 0.351 -8.681 25.444 1.00 83.00 103 PHE A CA 1
ATOM 736 C C . PHE A 1 103 ? 0.968 -9.714 26.407 1.00 83.00 103 PHE A C 1
ATOM 738 O O . PHE A 1 103 ? 1.721 -9.345 27.311 1.00 83.00 103 PHE A O 1
ATOM 745 N N . PRO A 1 104 ? 0.703 -11.020 26.216 1.00 78.31 104 PRO A N 1
ATOM 746 C CA . PRO A 1 104 ? 1.130 -12.052 27.158 1.00 78.31 104 PRO A CA 1
ATOM 747 C C . PRO A 1 104 ? 2.621 -12.425 27.030 1.00 78.31 104 PRO A C 1
ATOM 749 O O . PRO A 1 104 ? 3.119 -13.242 27.804 1.00 78.31 104 PRO A O 1
ATOM 752 N N . GLY A 1 105 ? 3.347 -11.832 26.073 1.00 82.44 105 GLY A N 1
ATOM 753 C CA . GLY A 1 105 ? 4.751 -12.119 25.776 1.00 82.44 105 GLY A CA 1
ATOM 754 C C . GLY A 1 105 ? 4.941 -12.976 24.519 1.00 82.44 105 GLY A C 1
ATOM 755 O O . GLY A 1 105 ? 4.043 -13.693 24.087 1.00 82.44 105 GLY A O 1
ATOM 756 N N . TRP A 1 106 ? 6.142 -12.934 23.933 1.00 82.31 106 TRP A N 1
ATOM 757 C CA . TRP A 1 106 ? 6.469 -13.591 22.652 1.00 82.31 106 TRP A CA 1
ATOM 758 C C . TRP A 1 106 ? 6.414 -15.125 22.668 1.00 82.31 106 TRP A C 1
ATOM 760 O O . TRP A 1 106 ? 6.361 -15.746 21.611 1.00 82.31 106 TRP A O 1
ATOM 770 N N . LEU A 1 107 ? 6.452 -15.735 23.854 1.00 82.94 107 LEU A N 1
ATOM 771 C CA . LEU A 1 107 ? 6.430 -17.190 24.040 1.00 82.94 107 LEU A CA 1
ATOM 772 C C . LEU A 1 107 ? 5.112 -17.694 24.638 1.00 82.94 107 LEU A C 1
ATOM 774 O O . LEU A 1 107 ? 4.981 -18.886 24.914 1.00 82.94 107 LEU A O 1
ATOM 778 N N . ALA A 1 108 ? 4.147 -16.804 24.873 1.00 78.94 108 ALA A N 1
ATOM 779 C CA . ALA A 1 108 ? 2.851 -17.207 25.383 1.00 78.94 108 ALA A CA 1
ATOM 780 C C . ALA A 1 108 ? 2.019 -17.892 24.282 1.00 78.94 108 ALA A C 1
ATOM 782 O O . ALA A 1 108 ? 2.147 -17.539 23.106 1.00 78.94 108 ALA A O 1
ATOM 783 N N . PRO A 1 109 ? 1.149 -18.858 24.634 1.00 70.88 109 PRO A N 1
ATOM 784 C CA . PRO A 1 109 ? 0.248 -19.481 23.674 1.00 70.88 109 PRO A CA 1
ATOM 785 C C . PRO A 1 109 ? -0.620 -18.419 22.998 1.00 70.88 109 PRO A C 1
ATOM 787 O O . PRO A 1 109 ? -1.295 -17.638 23.670 1.00 70.88 109 PRO A O 1
ATOM 790 N N . VAL A 1 110 ? -0.609 -18.395 21.666 1.00 66.06 110 VAL A N 1
ATOM 791 C CA . VAL A 1 110 ? -1.432 -17.466 20.890 1.00 66.06 110 VAL A CA 1
ATOM 792 C C . VAL A 1 110 ? -2.880 -17.942 20.953 1.00 66.06 110 VAL A C 1
ATOM 794 O O . VAL A 1 110 ? -3.272 -18.873 20.251 1.00 66.06 110 VAL A O 1
ATOM 797 N N . ALA A 1 111 ? -3.682 -17.313 21.810 1.00 71.00 111 ALA A N 1
ATOM 798 C CA . ALA A 1 111 ? -5.129 -17.435 21.740 1.00 71.00 111 ALA A CA 1
ATOM 799 C C . ALA A 1 111 ? -5.623 -16.586 20.561 1.00 71.00 111 ALA A C 1
ATOM 801 O O . ALA A 1 111 ? -5.433 -15.369 20.539 1.00 71.00 111 ALA A O 1
ATOM 802 N N . VAL A 1 112 ? -6.218 -17.233 19.558 1.00 71.94 112 VAL A N 1
ATOM 803 C CA . VAL A 1 112 ? -6.802 -16.534 18.410 1.00 71.94 112 VAL A CA 1
ATOM 804 C C . VAL A 1 112 ? -8.198 -16.074 18.797 1.00 71.94 112 VAL A C 1
ATOM 806 O O . VAL A 1 112 ? -9.118 -16.882 18.899 1.00 71.94 112 VAL A O 1
ATOM 809 N N . ASP A 1 113 ? -8.342 -14.774 19.021 1.00 82.56 113 ASP A N 1
ATOM 810 C CA . ASP A 1 113 ? -9.646 -14.154 19.209 1.00 82.56 113 ASP A CA 1
ATOM 811 C C . ASP A 1 113 ? -10.398 -14.087 17.859 1.00 82.56 113 ASP A C 1
ATOM 813 O O . ASP A 1 113 ? -9.866 -13.523 16.892 1.00 82.56 113 ASP A O 1
ATOM 817 N N . PRO A 1 114 ? -11.598 -14.687 17.742 1.00 83.25 114 PRO A N 1
ATOM 818 C CA . PRO A 1 114 ? -12.322 -14.770 16.475 1.00 83.25 114 PRO A CA 1
ATOM 819 C C . PRO A 1 114 ? -12.742 -13.402 15.925 1.00 83.25 114 PRO A C 1
ATOM 821 O O . PRO A 1 114 ? -12.741 -13.227 14.707 1.00 83.25 114 PRO A O 1
ATOM 824 N N . GLU A 1 115 ? -13.054 -12.424 16.780 1.00 83.50 115 GLU A N 1
ATOM 825 C CA . GLU A 1 115 ? -13.416 -11.066 16.346 1.00 83.50 115 GLU A CA 1
ATOM 826 C C . GLU A 1 115 ? -12.206 -10.346 15.743 1.00 83.50 115 GLU A C 1
ATOM 828 O O . GLU A 1 115 ? -12.263 -9.802 14.637 1.00 83.50 115 GLU A O 1
ATOM 833 N N . SER A 1 116 ? -11.068 -10.431 16.429 1.00 79.62 116 SER A N 1
ATOM 834 C CA . SER A 1 116 ? -9.777 -9.921 15.974 1.00 79.62 116 SER A CA 1
ATOM 835 C C . SER A 1 116 ? -9.320 -10.548 14.648 1.00 79.62 116 SER A C 1
ATOM 837 O O . SER A 1 116 ? -8.791 -9.836 13.784 1.00 79.62 116 SER A O 1
ATOM 839 N N . LEU A 1 117 ? -9.551 -11.855 14.461 1.00 83.88 117 LEU A N 1
ATOM 840 C CA . LEU A 1 117 ? -9.270 -12.566 13.211 1.00 83.88 117 LEU A CA 1
ATOM 841 C C . LEU A 1 117 ? -10.216 -12.132 12.083 1.00 83.88 117 LEU A C 1
ATOM 843 O O . LEU A 1 117 ? -9.755 -11.875 10.971 1.00 83.88 117 LEU A O 1
ATOM 847 N N . ALA A 1 118 ? -11.518 -12.029 12.356 1.00 85.50 118 ALA A N 1
ATOM 848 C CA . ALA A 1 118 ? -12.508 -11.596 11.373 1.00 85.50 118 ALA A CA 1
ATOM 849 C C . ALA A 1 118 ? -12.249 -10.157 10.901 1.00 85.50 118 ALA A C 1
ATOM 851 O O . ALA A 1 118 ? -12.307 -9.889 9.700 1.00 85.50 118 ALA A O 1
ATOM 852 N N . GLY A 1 119 ? -11.884 -9.259 11.822 1.00 84.38 119 GLY A N 1
ATOM 853 C CA . GLY A 1 119 ? -11.481 -7.890 11.499 1.00 84.38 119 GLY A CA 1
ATOM 854 C C . GLY A 1 119 ? -10.252 -7.854 10.592 1.00 84.38 119 GLY A C 1
ATOM 855 O O . GLY A 1 119 ? -10.283 -7.213 9.546 1.00 84.38 119 GLY A O 1
ATOM 856 N N . PHE A 1 120 ? -9.213 -8.626 10.927 1.00 85.62 120 PHE A N 1
ATOM 857 C CA . PHE A 1 120 ? -8.011 -8.754 10.095 1.00 85.62 120 PHE A CA 1
ATOM 858 C C . PHE A 1 120 ? -8.320 -9.286 8.685 1.00 85.62 120 PHE A C 1
ATOM 860 O O . PHE A 1 120 ? -7.838 -8.739 7.691 1.00 85.62 120 PHE A O 1
ATOM 867 N N . LEU A 1 121 ? -9.123 -10.349 8.576 1.00 89.44 121 LEU A N 1
ATOM 868 C CA . LEU A 1 121 ? -9.484 -10.933 7.282 1.00 89.44 121 LEU A CA 1
ATOM 869 C C . LEU A 1 121 ? -10.335 -9.974 6.447 1.00 89.44 121 LEU A C 1
ATOM 871 O O . LEU A 1 121 ? -10.094 -9.844 5.249 1.00 89.44 121 LEU A O 1
ATOM 875 N N . GLY A 1 122 ? -11.293 -9.280 7.065 1.00 87.81 122 GLY A N 1
ATOM 876 C CA . GLY A 1 122 ? -12.119 -8.281 6.390 1.00 87.81 122 GLY A CA 1
ATOM 877 C C . GLY A 1 122 ? -11.296 -7.101 5.876 1.00 87.81 122 GLY A C 1
ATOM 878 O O . GLY A 1 122 ? -11.389 -6.758 4.697 1.00 87.81 122 GLY A O 1
ATOM 879 N N . GLU A 1 123 ? -10.435 -6.541 6.728 1.00 86.94 123 GLU A N 1
ATOM 880 C CA . GLU A 1 123 ? -9.545 -5.427 6.391 1.00 86.94 123 GLU A CA 1
ATOM 881 C C . GLU A 1 123 ? -8.574 -5.810 5.263 1.00 86.94 123 GLU A C 1
ATOM 883 O O . GLU A 1 123 ? -8.536 -5.156 4.220 1.00 86.94 123 GLU A O 1
ATOM 888 N N . SER A 1 124 ? -7.843 -6.918 5.418 1.00 89.75 124 SER A N 1
ATOM 889 C CA . SER A 1 124 ? -6.874 -7.381 4.414 1.00 89.75 124 SER A CA 1
ATOM 890 C C . SER A 1 124 ? -7.532 -7.733 3.079 1.00 89.75 124 SER A C 1
ATOM 892 O O . SER A 1 124 ? -7.016 -7.356 2.024 1.00 89.75 124 SER A O 1
ATOM 894 N N . THR A 1 125 ? -8.697 -8.388 3.105 1.00 91.25 125 THR A N 1
ATOM 895 C CA . THR A 1 125 ? -9.460 -8.703 1.889 1.00 91.25 125 THR A CA 1
ATOM 896 C C . THR A 1 125 ? -9.914 -7.427 1.198 1.00 91.25 125 THR A C 1
ATOM 898 O O . THR A 1 125 ? -9.773 -7.313 -0.019 1.00 91.25 125 THR A O 1
ATOM 901 N N . TRP A 1 126 ? -10.422 -6.444 1.944 1.00 91.62 126 TRP A N 1
ATOM 902 C CA . TRP A 1 126 ? -10.844 -5.167 1.376 1.00 91.62 126 TRP A CA 1
ATOM 903 C C . TRP A 1 126 ? -9.678 -4.422 0.720 1.00 91.62 126 TRP A C 1
ATOM 905 O O . TRP A 1 126 ? -9.781 -4.010 -0.438 1.00 91.62 126 TRP A O 1
ATOM 915 N N . LEU A 1 127 ? -8.550 -4.292 1.422 1.00 91.31 127 LEU A N 1
ATOM 916 C CA . LEU A 1 127 ? -7.364 -3.609 0.905 1.00 91.31 127 LEU A CA 1
ATOM 917 C C . LEU A 1 127 ? -6.832 -4.295 -0.359 1.00 91.31 127 LEU A C 1
ATOM 919 O O . LEU A 1 127 ? -6.628 -3.626 -1.371 1.00 91.31 127 LEU A O 1
ATOM 923 N N . ALA A 1 128 ? -6.679 -5.623 -0.337 1.00 92.31 128 ALA A N 1
ATOM 924 C CA . ALA A 1 128 ? -6.165 -6.377 -1.478 1.00 92.31 128 ALA A CA 1
ATOM 925 C C . ALA A 1 128 ? -7.122 -6.334 -2.679 1.00 92.31 128 ALA A C 1
ATOM 927 O O . ALA A 1 128 ? -6.705 -6.034 -3.796 1.00 92.31 128 ALA A O 1
ATOM 928 N N . THR A 1 129 ? -8.417 -6.587 -2.469 1.00 92.19 129 THR A N 1
ATOM 929 C CA . THR A 1 129 ? -9.397 -6.610 -3.570 1.00 92.19 129 THR A CA 1
ATOM 930 C C . THR A 1 129 ? -9.553 -5.242 -4.221 1.00 92.19 129 THR A C 1
ATOM 932 O O . THR A 1 129 ? -9.536 -5.146 -5.447 1.00 92.19 129 THR A O 1
ATOM 935 N N . THR A 1 130 ? -9.646 -4.170 -3.432 1.00 92.75 130 THR A N 1
ATOM 936 C CA . THR A 1 130 ? -9.726 -2.811 -3.982 1.00 92.75 130 THR A CA 1
ATOM 937 C C . THR A 1 130 ? -8.438 -2.404 -4.684 1.00 92.75 130 THR A C 1
ATOM 939 O O . THR A 1 130 ? -8.519 -1.764 -5.732 1.00 92.75 130 THR A O 1
ATOM 942 N N . TRP A 1 131 ? -7.269 -2.805 -4.170 1.00 93.62 131 TRP A N 1
ATOM 943 C CA . TRP A 1 131 ? -5.989 -2.557 -4.836 1.00 93.62 131 TRP A CA 1
ATOM 944 C C . TRP A 1 131 ? -5.963 -3.195 -6.220 1.00 93.62 131 TRP A C 1
ATOM 946 O O . TRP A 1 131 ? -5.674 -2.507 -7.198 1.00 93.62 131 TRP A O 1
ATOM 956 N N . ILE A 1 132 ? -6.330 -4.476 -6.318 1.00 91.12 132 ILE A N 1
ATOM 957 C CA . ILE A 1 132 ? -6.376 -5.204 -7.591 1.00 91.12 132 ILE A CA 1
ATOM 958 C C . ILE A 1 132 ? -7.368 -4.547 -8.547 1.00 91.12 132 ILE A C 1
ATOM 960 O O . ILE A 1 132 ? -7.029 -4.304 -9.698 1.00 91.12 132 ILE A O 1
ATOM 964 N N . VAL A 1 133 ? -8.588 -4.246 -8.090 1.00 89.94 133 VAL A N 1
ATOM 965 C CA . VAL A 1 133 ? -9.637 -3.674 -8.949 1.00 89.94 133 VAL A CA 1
ATOM 966 C C . VAL A 1 133 ? -9.214 -2.315 -9.500 1.00 89.94 133 VAL A C 1
ATOM 968 O O . VAL A 1 133 ? -9.351 -2.076 -10.699 1.00 89.94 133 VAL A O 1
ATOM 971 N N . VAL A 1 134 ? -8.674 -1.437 -8.651 1.00 90.38 134 VAL A N 1
ATOM 972 C CA . VAL A 1 134 ? -8.206 -0.114 -9.079 1.00 90.38 134 VAL A CA 1
ATOM 973 C C . VAL A 1 134 ? -6.988 -0.240 -9.990 1.00 90.38 134 VAL A C 1
ATOM 975 O O . VAL A 1 134 ? -6.974 0.374 -11.053 1.00 90.38 134 VAL A O 1
ATOM 978 N N . SER A 1 135 ? -6.012 -1.076 -9.627 1.00 87.69 135 SER A N 1
ATOM 979 C CA . SER A 1 135 ? -4.801 -1.305 -10.424 1.00 87.69 135 SER A CA 1
ATOM 980 C C . SER A 1 135 ? -5.119 -1.913 -11.789 1.00 87.69 135 SER A C 1
ATOM 982 O O . SER A 1 135 ? -4.562 -1.484 -12.792 1.00 87.69 135 SER A O 1
ATOM 984 N N . ALA A 1 136 ? -6.064 -2.850 -11.866 1.00 86.56 136 ALA A N 1
ATOM 985 C CA . ALA A 1 136 ? -6.527 -3.412 -13.129 1.00 86.56 136 ALA A CA 1
ATOM 986 C C . ALA A 1 136 ? -7.262 -2.360 -13.973 1.00 86.56 136 ALA A C 1
ATOM 988 O O . ALA A 1 136 ? -7.016 -2.257 -15.170 1.00 86.56 136 ALA A O 1
ATOM 989 N N . ALA A 1 137 ? -8.122 -1.537 -13.361 1.00 85.88 137 ALA A N 1
ATOM 990 C CA . ALA A 1 137 ? -8.878 -0.502 -14.070 1.00 85.88 137 ALA A CA 1
ATOM 991 C C . ALA A 1 137 ? -7.991 0.579 -14.712 1.00 85.88 137 ALA A C 1
ATOM 993 O O . ALA A 1 137 ? -8.384 1.163 -15.721 1.00 85.88 137 ALA A O 1
ATOM 994 N N . ILE A 1 138 ? -6.808 0.839 -14.148 1.00 85.81 138 ILE A N 1
ATOM 995 C CA . ILE A 1 138 ? -5.820 1.774 -14.711 1.00 85.81 138 ILE A CA 1
ATOM 996 C C . ILE A 1 138 ? -4.806 1.100 -15.651 1.00 85.81 138 ILE A C 1
ATOM 998 O O . ILE A 1 138 ? -3.892 1.775 -16.116 1.00 85.81 138 ILE A O 1
ATOM 1002 N N . GLY A 1 139 ? -4.943 -0.204 -15.920 1.00 80.56 139 GLY A N 1
ATOM 1003 C CA . GLY A 1 139 ? -4.031 -0.956 -16.790 1.00 80.56 139 GLY A CA 1
ATOM 1004 C C . GLY A 1 139 ? -2.713 -1.371 -16.124 1.00 80.56 139 GLY A C 1
ATOM 1005 O O . GLY A 1 139 ? -1.756 -1.710 -16.805 1.00 80.56 139 GLY A O 1
ATOM 1006 N N . GLY A 1 140 ? -2.638 -1.381 -14.791 1.00 79.12 140 GLY A N 1
ATOM 1007 C CA . GLY A 1 140 ? -1.422 -1.704 -14.033 1.00 79.12 140 GLY A CA 1
ATOM 1008 C C . GLY A 1 140 ? -0.966 -3.168 -14.098 1.00 79.12 140 GLY A C 1
ATOM 1009 O O . GLY A 1 140 ? -0.000 -3.507 -13.418 1.00 79.12 140 GLY A O 1
ATOM 1010 N N . TYR A 1 141 ? -1.666 -4.013 -14.862 1.00 79.12 141 TYR A N 1
ATOM 1011 C CA . TYR A 1 141 ? -1.337 -5.419 -15.122 1.00 79.12 141 TYR A CA 1
ATOM 1012 C C . TYR A 1 141 ? -1.329 -5.756 -16.628 1.00 79.12 141 TYR A C 1
ATOM 1014 O O . TYR A 1 141 ? -1.332 -6.937 -16.979 1.00 79.12 141 TYR A O 1
ATOM 1022 N N . GLU A 1 142 ? -1.372 -4.756 -17.516 1.00 75.88 142 GLU A N 1
ATOM 1023 C CA . GLU A 1 142 ? -1.313 -4.955 -18.972 1.00 75.88 142 GLU A CA 1
ATOM 1024 C C . GLU A 1 142 ? 0.152 -5.063 -19.439 1.00 75.88 142 GLU A C 1
ATOM 1026 O O . GLU A 1 142 ? 1.003 -4.264 -19.040 1.00 75.88 142 GLU A O 1
ATOM 1031 N N . LEU A 1 143 ? 0.454 -6.056 -20.283 1.00 61.72 143 LEU A N 1
ATOM 1032 C CA . LEU A 1 143 ? 1.766 -6.299 -20.890 1.00 61.72 143 LEU A CA 1
ATOM 1033 C C . LEU A 1 143 ? 1.719 -5.784 -22.338 1.00 61.72 143 LEU A C 1
ATOM 1035 O O . LEU A 1 143 ? 1.511 -6.529 -23.290 1.00 61.72 143 LEU A O 1
ATOM 1039 N N . ASP A 1 144 ? 1.858 -4.479 -22.531 1.00 54.22 144 ASP A N 1
ATOM 1040 C CA . ASP A 1 144 ? 1.627 -3.852 -23.838 1.00 54.22 144 ASP A CA 1
ATOM 1041 C C . ASP A 1 144 ? 2.749 -4.124 -24.876 1.00 54.22 144 ASP A C 1
ATOM 1043 O O . ASP A 1 144 ? 3.738 -3.431 -24.855 1.00 54.22 144 ASP A O 1
ATOM 1047 N N . GLU A 1 145 ? 2.675 -5.050 -25.841 1.00 46.34 145 GLU A N 1
ATOM 1048 C CA . GLU A 1 145 ? 3.826 -5.406 -26.733 1.00 46.34 145 GLU A CA 1
ATOM 1049 C C . GLU A 1 145 ? 4.497 -4.254 -27.532 1.00 46.34 145 GLU A C 1
ATOM 1051 O O . GLU A 1 145 ? 5.621 -4.413 -28.013 1.00 46.34 145 GLU A O 1
ATOM 1056 N N . GLY A 1 146 ? 3.858 -3.083 -27.663 1.00 40.06 146 GLY A N 1
ATOM 1057 C CA . GLY A 1 146 ? 4.443 -1.868 -28.263 1.00 40.06 146 GLY A CA 1
ATOM 1058 C C . GLY A 1 146 ? 4.800 -0.752 -27.266 1.00 40.06 146 GLY A C 1
ATOM 1059 O O . GLY A 1 146 ? 5.479 0.209 -27.637 1.00 40.06 146 GLY A O 1
ATOM 1060 N N . VAL A 1 147 ? 4.349 -0.879 -26.014 1.00 42.75 147 VAL A N 1
ATOM 1061 C CA . VAL A 1 147 ? 4.599 0.019 -24.862 1.00 42.75 147 VAL A CA 1
ATOM 1062 C C . VAL A 1 147 ? 5.167 -0.780 -23.663 1.00 42.75 147 VAL A C 1
ATOM 1064 O O . VAL A 1 147 ? 5.309 -0.269 -22.552 1.00 42.75 147 VAL A O 1
ATOM 1067 N N . LEU A 1 148 ? 5.624 -2.007 -23.923 1.00 40.09 148 LEU A N 1
ATOM 1068 C CA . LEU A 1 148 ? 6.470 -2.929 -23.153 1.00 40.09 148 LEU A CA 1
ATOM 1069 C C . LEU A 1 148 ? 7.890 -2.352 -23.206 1.00 40.09 148 LEU A C 1
ATOM 1071 O O . LEU A 1 148 ? 8.843 -2.853 -23.780 1.00 40.09 148 LEU A O 1
ATOM 1075 N N . GLY A 1 149 ? 7.954 -1.111 -22.753 1.00 37.75 149 GLY A N 1
ATOM 1076 C CA . GLY A 1 149 ? 9.047 -0.171 -22.932 1.00 37.75 149 GLY A CA 1
ATOM 1077 C C . GLY A 1 149 ? 8.861 1.068 -22.062 1.00 37.75 149 GLY A C 1
ATOM 1078 O O . GLY A 1 149 ? 9.785 1.870 -21.956 1.00 37.75 149 GLY A O 1
ATOM 1079 N N . ARG A 1 150 ? 7.704 1.218 -21.390 1.00 42.69 150 ARG A N 1
ATOM 1080 C CA . ARG A 1 150 ? 7.508 2.241 -20.356 1.00 42.69 150 ARG A CA 1
ATOM 1081 C C . ARG A 1 150 ? 7.615 1.699 -18.930 1.00 42.69 150 ARG A C 1
ATOM 1083 O O . ARG A 1 150 ? 8.207 2.377 -18.110 1.00 42.69 150 ARG A O 1
ATOM 1090 N N . GLU A 1 151 ? 7.196 0.464 -18.646 1.00 44.53 151 GLU A N 1
ATOM 1091 C CA . GLU A 1 151 ? 7.517 -0.212 -17.367 1.00 44.53 151 GLU A CA 1
ATOM 1092 C C . GLU A 1 151 ? 8.645 -1.259 -17.475 1.00 44.53 151 GLU A C 1
ATOM 1094 O O . GLU A 1 151 ? 8.982 -1.922 -16.492 1.00 44.53 151 GLU A O 1
ATOM 1099 N N . GLU A 1 152 ? 9.260 -1.408 -18.650 1.00 43.72 152 GLU A N 1
ATOM 1100 C CA . GLU A 1 152 ? 10.340 -2.377 -18.906 1.00 43.72 152 GLU A CA 1
ATOM 1101 C C . GLU A 1 152 ? 11.749 -1.772 -18.977 1.00 43.72 152 GLU A C 1
ATOM 1103 O O . GLU A 1 152 ? 12.719 -2.492 -19.193 1.00 43.72 152 GLU A O 1
ATOM 1108 N N . GLY A 1 153 ? 11.900 -0.468 -18.734 1.00 50.72 153 GLY A N 1
ATOM 1109 C CA . GLY A 1 153 ? 13.210 0.186 -18.808 1.00 50.72 153 GLY A CA 1
ATOM 1110 C C . GLY A 1 153 ? 13.846 0.526 -17.464 1.00 50.72 153 GLY A C 1
ATOM 1111 O O . GLY A 1 153 ? 15.019 0.241 -17.242 1.00 50.72 153 GLY A O 1
ATOM 1112 N N . GLU A 1 154 ? 13.105 1.188 -16.576 1.00 68.75 154 GLU A N 1
ATOM 1113 C CA . GLU A 1 154 ? 13.726 1.966 -15.498 1.00 68.75 154 GLU A CA 1
ATOM 1114 C C . GLU A 1 154 ? 12.923 1.825 -14.197 1.00 68.75 154 GLU A C 1
ATOM 1116 O O . GLU A 1 154 ? 11.692 1.926 -14.188 1.00 68.75 154 GLU A O 1
ATOM 1121 N N . MET A 1 155 ? 13.621 1.600 -13.075 1.00 77.75 155 MET A N 1
ATOM 1122 C CA . MET A 1 155 ? 13.018 1.430 -11.741 1.00 77.75 155 MET A CA 1
ATOM 1123 C C . MET A 1 155 ? 12.092 2.604 -11.387 1.00 77.75 155 MET A C 1
ATOM 1125 O O . MET A 1 155 ? 11.062 2.440 -10.732 1.00 77.75 155 MET A O 1
ATOM 1129 N N . ARG A 1 156 ? 12.434 3.791 -11.892 1.00 82.50 156 ARG A N 1
ATOM 1130 C CA . ARG A 1 156 ? 11.666 5.028 -11.782 1.00 82.50 156 ARG A CA 1
ATOM 1131 C C . ARG A 1 156 ? 10.226 4.926 -12.293 1.00 82.50 156 ARG A C 1
ATOM 1133 O O . ARG A 1 156 ? 9.341 5.509 -11.668 1.00 82.50 156 ARG A O 1
ATOM 1140 N N . GLU A 1 157 ? 9.964 4.225 -13.391 1.00 82.25 157 GLU A N 1
ATOM 1141 C CA . GLU A 1 157 ? 8.604 4.132 -13.941 1.00 82.25 157 GLU A CA 1
ATOM 1142 C C . GLU A 1 157 ? 7.723 3.204 -13.101 1.00 82.25 157 GLU A C 1
ATOM 1144 O O . GLU A 1 157 ? 6.579 3.549 -12.822 1.00 82.25 157 GLU A O 1
ATOM 1149 N N . ALA A 1 158 ? 8.281 2.118 -12.561 1.00 82.44 158 ALA A N 1
ATOM 1150 C CA . ALA A 1 158 ? 7.559 1.240 -11.638 1.00 82.44 158 ALA A CA 1
ATOM 1151 C C . ALA A 1 158 ? 7.166 1.955 -10.333 1.00 82.44 158 ALA A C 1
ATOM 1153 O O . ALA A 1 158 ? 6.054 1.785 -9.832 1.00 82.44 158 ALA A O 1
ATOM 1154 N N . VAL A 1 159 ? 8.052 2.806 -9.804 1.00 86.69 159 VAL A N 1
ATOM 1155 C CA . VAL A 1 159 ? 7.761 3.644 -8.630 1.00 86.69 159 VAL A CA 1
ATOM 1156 C C . VAL A 1 159 ? 6.649 4.655 -8.932 1.00 86.69 159 VAL A C 1
ATOM 1158 O O . VAL A 1 159 ? 5.740 4.831 -8.120 1.00 86.69 159 VAL A O 1
ATOM 1161 N N . LYS A 1 160 ? 6.674 5.298 -10.108 1.00 87.69 160 LYS A N 1
ATOM 1162 C CA . LYS A 1 160 ? 5.595 6.204 -10.538 1.00 87.69 160 LYS A CA 1
ATOM 1163 C C . LYS A 1 160 ? 4.274 5.460 -10.720 1.00 87.69 160 LYS A C 1
ATOM 1165 O O . LYS A 1 160 ? 3.254 5.953 -10.248 1.00 87.69 160 LYS A O 1
ATOM 1170 N N . GLY A 1 161 ? 4.295 4.286 -11.351 1.00 85.69 161 GLY A N 1
ATOM 1171 C CA . GLY A 1 161 ? 3.123 3.429 -11.523 1.00 85.69 161 GLY A CA 1
ATOM 1172 C C . GLY A 1 161 ? 2.501 3.056 -10.178 1.00 85.69 161 GLY A C 1
ATOM 1173 O O . GLY A 1 161 ? 1.302 3.247 -9.982 1.00 85.69 161 GLY A O 1
ATOM 1174 N N . ALA A 1 162 ? 3.325 2.647 -9.205 1.00 88.50 162 ALA A N 1
ATOM 1175 C CA . ALA A 1 162 ? 2.887 2.375 -7.834 1.00 88.50 162 ALA A CA 1
ATOM 1176 C C . ALA A 1 162 ? 2.237 3.603 -7.172 1.00 88.50 162 ALA A C 1
ATOM 1178 O O . ALA A 1 162 ? 1.179 3.487 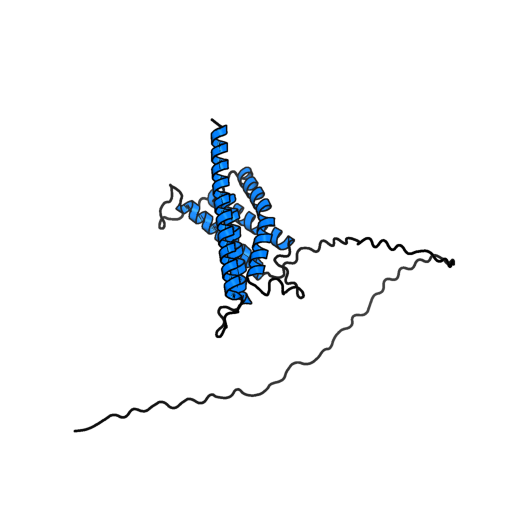-6.553 1.00 88.50 162 ALA A O 1
ATOM 1179 N N . ALA A 1 163 ? 2.840 4.786 -7.323 1.00 90.88 163 ALA A N 1
ATOM 1180 C CA . ALA A 1 163 ? 2.310 6.024 -6.757 1.00 90.88 163 ALA A CA 1
ATOM 1181 C C . ALA A 1 163 ? 0.980 6.445 -7.406 1.00 90.88 163 ALA A C 1
ATOM 1183 O O . ALA A 1 163 ? 0.054 6.843 -6.702 1.00 90.88 163 ALA A O 1
ATOM 1184 N N . VAL A 1 164 ? 0.850 6.326 -8.731 1.00 90.00 164 VAL A N 1
ATOM 1185 C CA . VAL A 1 164 ? -0.398 6.625 -9.456 1.00 90.00 164 VAL A CA 1
ATOM 1186 C C . VAL A 1 164 ? -1.506 5.655 -9.050 1.00 90.00 164 VAL A C 1
ATOM 1188 O O . VAL A 1 164 ? -2.615 6.097 -8.743 1.00 90.00 164 VAL A O 1
ATOM 1191 N N . ALA A 1 165 ? -1.200 4.355 -8.981 1.00 89.81 165 ALA A N 1
ATOM 1192 C CA . ALA A 1 165 ? -2.130 3.339 -8.497 1.00 89.81 165 ALA A CA 1
ATOM 1193 C C . ALA A 1 165 ? -2.601 3.653 -7.075 1.00 89.81 165 ALA A C 1
ATOM 1195 O O . ALA A 1 165 ? -3.800 3.646 -6.801 1.00 89.81 165 ALA A O 1
ATOM 1196 N N . TRP A 1 166 ? -1.672 4.031 -6.194 1.00 94.38 166 TRP A N 1
ATOM 1197 C CA . TRP A 1 166 ? -1.997 4.420 -4.831 1.00 94.38 166 TRP A CA 1
ATOM 1198 C C . TRP A 1 166 ? -2.883 5.669 -4.758 1.00 94.38 166 TRP A C 1
ATOM 1200 O O . TRP A 1 166 ? -3.849 5.662 -4.004 1.00 94.38 166 TRP A O 1
ATOM 1210 N N . ILE A 1 167 ? -2.621 6.714 -5.554 1.00 94.19 167 ILE A N 1
ATOM 1211 C CA . ILE A 1 167 ? -3.455 7.933 -5.579 1.00 94.19 167 ILE A CA 1
ATOM 1212 C C . ILE A 1 167 ? -4.902 7.598 -5.963 1.00 94.19 167 ILE A C 1
ATOM 1214 O O . ILE A 1 167 ? -5.837 8.136 -5.370 1.00 94.19 167 ILE A O 1
ATOM 1218 N N . ALA A 1 168 ? -5.096 6.702 -6.934 1.00 92.19 168 ALA A N 1
ATOM 1219 C CA . ALA A 1 168 ? -6.426 6.257 -7.344 1.00 92.19 168 ALA A CA 1
ATOM 1220 C C . ALA A 1 168 ? -7.088 5.342 -6.297 1.00 92.19 168 ALA A C 1
ATOM 1222 O O . ALA A 1 168 ? -8.302 5.395 -6.091 1.00 92.19 168 ALA A O 1
ATOM 1223 N N . TRP A 1 169 ? -6.295 4.505 -5.628 1.00 94.31 169 TRP A N 1
ATOM 1224 C CA . TRP A 1 169 ? -6.767 3.501 -4.679 1.00 94.31 169 TRP A CA 1
ATOM 1225 C C . TRP A 1 169 ? -7.087 4.072 -3.295 1.00 94.31 169 TRP A C 1
ATOM 1227 O O . TRP A 1 169 ? -8.106 3.710 -2.703 1.00 94.31 169 TRP A O 1
ATOM 1237 N N . ALA A 1 170 ? -6.261 4.986 -2.782 1.00 93.06 170 ALA A N 1
ATOM 1238 C CA . ALA A 1 170 ? -6.324 5.466 -1.405 1.00 93.06 170 ALA A CA 1
ATOM 1239 C C . ALA A 1 170 ? -7.700 6.034 -0.998 1.00 93.06 170 ALA A C 1
ATOM 1241 O O . ALA A 1 170 ? -8.168 5.684 0.087 1.00 93.06 170 ALA A O 1
ATOM 1242 N N . PRO A 1 171 ? -8.417 6.822 -1.830 1.00 92.56 171 PRO A N 1
ATOM 1243 C CA . PRO A 1 171 ? -9.762 7.292 -1.488 1.00 92.56 171 PRO A CA 1
ATOM 1244 C C . PRO A 1 171 ? -10.782 6.153 -1.352 1.00 92.56 171 PRO A C 1
ATOM 1246 O O . PRO A 1 171 ? -11.621 6.170 -0.450 1.00 92.56 171 PRO A O 1
ATOM 1249 N N . VAL A 1 172 ? -10.705 5.150 -2.233 1.00 91.88 172 VAL A N 1
ATOM 1250 C CA . VAL A 1 172 ? -11.599 3.981 -2.228 1.00 91.88 172 VAL A CA 1
ATOM 1251 C C . VAL A 1 172 ? -11.330 3.123 -0.995 1.00 91.88 172 VAL A C 1
ATOM 1253 O O . VAL A 1 172 ? -12.264 2.733 -0.289 1.00 91.88 172 VAL A O 1
ATOM 1256 N N . ALA A 1 173 ? -10.052 2.885 -0.703 1.00 91.38 173 ALA A N 1
ATOM 1257 C CA . ALA A 1 173 ? -9.615 2.156 0.475 1.00 91.38 173 ALA A CA 1
ATOM 1258 C C . ALA A 1 173 ? -10.067 2.856 1.762 1.00 91.38 173 ALA A C 1
ATOM 1260 O O . ALA A 1 173 ? -10.723 2.227 2.588 1.00 91.38 173 ALA A O 1
ATOM 1261 N N . PHE A 1 174 ? -9.823 4.164 1.889 1.00 89.94 174 PHE A N 1
ATOM 1262 C CA . PHE A 1 174 ? -10.214 4.967 3.050 1.00 89.94 174 PHE A CA 1
ATOM 1263 C C . PHE A 1 174 ? -11.718 4.904 3.344 1.00 89.94 174 PHE A C 1
ATOM 1265 O O . PHE A 1 174 ? -12.132 4.627 4.471 1.00 89.94 174 PHE A O 1
ATOM 1272 N N . LEU A 1 175 ? -12.550 5.144 2.325 1.00 89.75 175 LEU A N 1
ATOM 1273 C CA . LEU A 1 175 ? -14.007 5.114 2.473 1.00 89.75 175 LEU A CA 1
ATOM 1274 C C . LEU A 1 175 ? -14.509 3.723 2.857 1.00 89.75 175 LEU A C 1
ATOM 1276 O O . LEU A 1 175 ? -15.436 3.595 3.658 1.00 89.75 175 LEU A O 1
ATOM 1280 N N . GLY A 1 176 ? -13.906 2.685 2.284 1.00 86.19 176 GLY A N 1
ATOM 1281 C CA . GLY A 1 176 ? -14.264 1.314 2.592 1.00 86.19 176 GLY A CA 1
ATOM 1282 C C . GLY A 1 176 ? -13.860 0.880 3.994 1.00 86.19 176 GLY A C 1
ATOM 1283 O O . GLY A 1 176 ? -14.686 0.280 4.672 1.00 86.19 176 GLY A O 1
ATOM 1284 N N . LEU A 1 177 ? -12.670 1.264 4.466 1.00 85.62 177 LEU A N 1
ATOM 1285 C CA . LEU A 1 177 ? -12.243 1.029 5.849 1.00 85.62 177 LEU A CA 1
ATOM 1286 C C . LEU A 1 177 ? -13.210 1.688 6.838 1.00 85.62 177 LEU A C 1
ATOM 1288 O O . LEU A 1 177 ? -13.742 1.012 7.713 1.00 85.62 177 LEU A O 1
ATOM 1292 N N . ARG A 1 178 ? -13.555 2.967 6.635 1.00 85.25 178 ARG A N 1
ATOM 1293 C CA . ARG A 1 178 ? -14.526 3.660 7.503 1.00 85.25 178 ARG A CA 1
ATOM 1294 C C . ARG A 1 178 ? -15.909 3.014 7.494 1.00 85.25 178 ARG A C 1
ATOM 1296 O O . ARG A 1 178 ? -16.569 2.935 8.531 1.00 85.25 178 ARG A O 1
ATOM 1303 N N . ARG A 1 179 ? -16.378 2.556 6.328 1.00 85.69 179 ARG A N 1
ATOM 1304 C CA . ARG A 1 179 ? -17.650 1.825 6.237 1.00 85.69 179 ARG A CA 1
ATOM 1305 C C . ARG A 1 179 ? -17.578 0.463 6.908 1.00 85.69 179 ARG A C 1
ATOM 1307 O O . ARG A 1 179 ? -18.552 0.080 7.544 1.00 85.69 179 ARG A O 1
ATOM 1314 N N . PHE A 1 180 ? -16.463 -0.246 6.770 1.00 81.62 180 PHE A N 1
ATOM 1315 C CA . PHE A 1 180 ? -16.246 -1.537 7.409 1.00 81.62 180 PHE A CA 1
ATOM 1316 C C . PHE A 1 180 ? -16.293 -1.402 8.932 1.00 81.62 180 PHE A C 1
ATOM 1318 O O . PHE A 1 180 ? -17.057 -2.119 9.574 1.00 81.62 180 PHE A O 1
ATOM 1325 N N . GLU A 1 181 ? -15.583 -0.420 9.491 1.00 83.00 181 GLU A N 1
ATOM 1326 C CA . GLU A 1 181 ? -15.628 -0.102 10.924 1.00 83.00 181 GLU A CA 1
ATOM 1327 C C . GLU A 1 181 ? -17.051 0.248 11.377 1.00 83.00 181 GLU A C 1
ATOM 1329 O O . GLU A 1 181 ? -17.549 -0.306 12.353 1.00 83.00 181 GLU A O 1
ATOM 1334 N N . SER A 1 182 ? -17.751 1.104 10.624 1.00 84.00 182 SER A N 1
ATOM 1335 C CA . SER A 1 182 ? -19.123 1.516 10.959 1.00 84.00 182 SER A CA 1
ATOM 1336 C C . SER A 1 182 ? -20.134 0.364 10.889 1.00 84.00 182 SER A C 1
ATOM 1338 O O . SER A 1 182 ? -21.088 0.338 11.660 1.00 84.00 182 SER A O 1
ATOM 1340 N N . ALA A 1 183 ? -19.964 -0.571 9.949 1.00 83.12 183 ALA A N 1
ATOM 1341 C CA . ALA A 1 183 ? -20.905 -1.665 9.712 1.00 83.12 183 ALA A CA 1
ATOM 1342 C C . ALA A 1 183 ? -20.662 -2.878 10.618 1.00 83.12 183 ALA A C 1
ATOM 1344 O O . ALA A 1 183 ? -21.611 -3.572 10.974 1.00 83.12 183 ALA A O 1
ATOM 1345 N N . THR A 1 184 ? -19.404 -3.155 10.960 1.00 78.44 184 THR A N 1
ATOM 1346 C CA . THR A 1 184 ? -19.027 -4.335 11.755 1.00 78.44 184 THR A CA 1
ATOM 1347 C C . THR A 1 184 ? -18.786 -4.009 13.225 1.00 78.44 184 THR A C 1
ATOM 1349 O O . THR A 1 184 ? -18.789 -4.917 14.049 1.00 78.44 184 THR A O 1
ATOM 1352 N N . GLY A 1 185 ? -18.558 -2.736 13.566 1.00 77.06 185 GLY A N 1
ATOM 1353 C CA . GLY A 1 185 ? -18.120 -2.321 14.900 1.00 77.06 185 GLY A CA 1
ATOM 1354 C C . GLY A 1 185 ? -16.691 -2.759 15.244 1.00 77.06 185 GLY A C 1
ATOM 1355 O O . GLY A 1 185 ? -16.209 -2.464 16.337 1.00 77.06 185 GLY A O 1
ATOM 1356 N N . LEU A 1 186 ? -16.002 -3.450 14.328 1.00 76.19 186 LEU A N 1
ATOM 1357 C CA . LEU A 1 186 ? -14.637 -3.921 14.519 1.00 76.19 186 LEU A CA 1
ATOM 1358 C C . LEU A 1 186 ? -13.669 -2.767 14.265 1.00 76.19 186 LEU A C 1
ATOM 1360 O O . LEU A 1 186 ? -13.761 -2.074 13.252 1.00 76.19 186 LEU A O 1
ATOM 1364 N N . ARG A 1 187 ? -12.729 -2.566 15.190 1.00 70.25 187 ARG A N 1
ATOM 1365 C CA . ARG A 1 187 ? -11.690 -1.542 15.050 1.00 70.25 187 ARG A CA 1
ATOM 1366 C C . ARG A 1 187 ? -10.601 -2.015 14.091 1.00 70.25 187 ARG A C 1
ATOM 1368 O O . ARG A 1 187 ? -10.134 -3.150 14.209 1.00 70.25 187 ARG A O 1
ATOM 1375 N N . SER A 1 188 ? -10.171 -1.124 13.198 1.00 71.56 188 SER A N 1
ATOM 1376 C CA . SER A 1 188 ? -8.959 -1.312 12.399 1.00 71.56 188 SER A CA 1
ATOM 1377 C C . SER A 1 188 ? -7.738 -1.561 13.292 1.00 71.56 188 SER A C 1
ATOM 1379 O O . SER A 1 188 ? -7.643 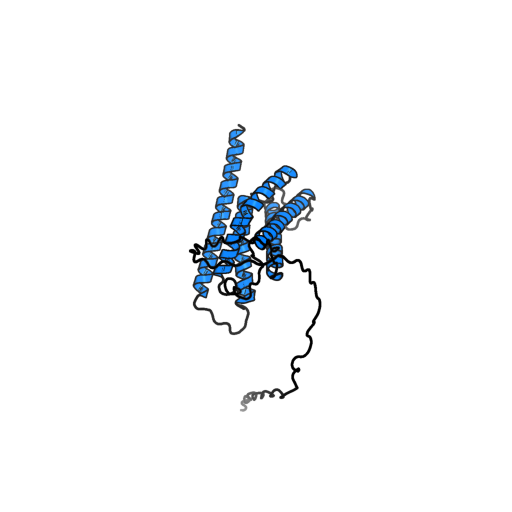-1.035 14.406 1.00 71.56 188 SER A O 1
ATOM 1381 N N . SER A 1 189 ? -6.782 -2.350 12.794 1.00 75.75 189 SER A N 1
ATOM 1382 C CA . SER A 1 189 ? -5.545 -2.654 13.531 1.00 75.75 189 SER A CA 1
ATOM 1383 C C . SER A 1 189 ? -4.643 -1.423 13.693 1.00 75.75 189 SER A C 1
ATOM 1385 O O . SER A 1 189 ? -3.894 -1.335 14.665 1.00 75.75 189 SER A O 1
ATOM 1387 N N . PHE A 1 190 ? -4.715 -0.479 12.750 1.00 76.94 190 PHE A N 1
ATOM 1388 C CA . PHE A 1 190 ? -3.980 0.786 12.757 1.00 76.94 190 PHE A CA 1
ATOM 1389 C C . PHE A 1 190 ? -4.848 1.936 12.223 1.00 76.94 190 PHE A C 1
ATOM 1391 O O . PHE A 1 190 ? -5.778 1.700 11.451 1.00 76.94 190 PHE A O 1
ATOM 1398 N N . PRO A 1 191 ? -4.546 3.195 12.581 1.00 83.88 191 PRO A N 1
ATOM 1399 C CA . PRO A 1 191 ? -5.231 4.348 12.009 1.00 83.88 191 PRO A CA 1
ATOM 1400 C C . PRO A 1 191 ? -5.158 4.358 10.474 1.00 83.88 191 PRO A C 1
ATOM 1402 O O . PRO A 1 191 ? -4.118 4.039 9.888 1.00 83.88 191 PRO A O 1
ATOM 1405 N N . ALA A 1 192 ? -6.265 4.716 9.818 1.00 85.12 192 ALA A N 1
ATOM 1406 C CA . ALA A 1 192 ? -6.397 4.601 8.367 1.00 85.12 192 ALA A CA 1
ATOM 1407 C C . ALA A 1 192 ? -5.337 5.417 7.608 1.00 85.12 192 ALA A C 1
ATOM 1409 O O . ALA A 1 192 ? -4.818 4.945 6.596 1.00 85.12 192 ALA A O 1
ATOM 1410 N N . GLY A 1 193 ? -4.961 6.604 8.093 1.00 85.50 193 GLY A N 1
ATOM 1411 C CA . GLY A 1 193 ? -3.915 7.426 7.485 1.00 85.50 193 GLY A CA 1
ATOM 1412 C C . GLY A 1 193 ? -2.543 6.749 7.511 1.00 85.50 193 GLY A C 1
ATOM 1413 O O . GLY A 1 193 ? -1.836 6.744 6.498 1.00 85.50 193 GLY A O 1
ATOM 1414 N N . VAL A 1 194 ? -2.194 6.106 8.631 1.00 86.62 194 VAL A N 1
ATOM 1415 C CA . VAL A 1 194 ? -0.958 5.313 8.759 1.00 86.62 194 VAL A CA 1
ATOM 1416 C C . VAL A 1 194 ? -0.983 4.130 7.800 1.00 86.62 194 VAL A C 1
ATOM 1418 O O . VAL A 1 194 ? -0.016 3.916 7.065 1.00 86.62 194 VAL A O 1
ATOM 1421 N N . THR A 1 195 ? -2.089 3.383 7.767 1.00 88.81 195 THR A N 1
ATOM 1422 C CA . THR A 1 195 ? -2.260 2.219 6.888 1.00 88.81 195 THR A CA 1
ATOM 1423 C C . THR A 1 195 ? -2.098 2.606 5.420 1.00 88.81 195 THR A C 1
ATOM 1425 O O . THR A 1 195 ? -1.302 2.004 4.706 1.00 88.81 195 THR A O 1
ATOM 1428 N N . LEU A 1 196 ? -2.764 3.667 4.961 1.00 90.56 196 LEU A N 1
ATOM 1429 C CA . LEU A 1 196 ? -2.666 4.099 3.565 1.00 90.56 196 LEU A CA 1
ATOM 1430 C C . LEU A 1 196 ? -1.248 4.554 3.204 1.00 90.56 196 LEU A C 1
ATOM 1432 O O . LEU A 1 196 ? -0.715 4.123 2.182 1.00 90.56 196 LEU A O 1
ATOM 1436 N N . GLY A 1 197 ? -0.612 5.385 4.036 1.00 89.12 197 GLY A N 1
ATOM 1437 C CA . GLY A 1 197 ? 0.744 5.869 3.763 1.00 89.12 197 GLY A CA 1
ATOM 1438 C C . GLY A 1 197 ? 1.802 4.762 3.791 1.00 89.12 197 GLY A C 1
ATOM 1439 O O . GLY A 1 197 ? 2.744 4.777 3.001 1.00 89.12 197 GLY A O 1
ATOM 1440 N N . THR A 1 198 ? 1.636 3.760 4.654 1.00 90.94 198 THR A N 1
ATOM 1441 C CA . THR A 1 198 ? 2.546 2.607 4.695 1.00 90.94 198 THR A CA 1
ATOM 1442 C C . THR A 1 198 ? 2.343 1.674 3.503 1.00 90.94 198 THR A C 1
ATOM 1444 O O . THR A 1 198 ? 3.343 1.247 2.924 1.00 90.94 198 THR A O 1
ATOM 1447 N N . VAL A 1 199 ? 1.103 1.451 3.044 1.00 92.50 199 VAL A N 1
ATOM 1448 C CA . VAL A 1 199 ? 0.843 0.719 1.788 1.00 92.50 199 VAL A CA 1
ATOM 1449 C C . VAL A 1 199 ? 1.526 1.397 0.599 1.00 92.50 199 VAL A C 1
ATOM 1451 O O . VAL A 1 199 ? 2.124 0.700 -0.212 1.00 92.50 199 VAL A O 1
ATOM 1454 N N . LEU A 1 200 ? 1.538 2.735 0.511 1.00 93.44 200 LEU A N 1
ATOM 1455 C CA . LEU A 1 200 ? 2.285 3.443 -0.542 1.00 93.44 200 LEU A CA 1
ATOM 1456 C C . LEU A 1 200 ? 3.763 3.032 -0.561 1.00 93.44 200 LEU A C 1
ATOM 1458 O O . LEU A 1 200 ? 4.291 2.657 -1.606 1.00 93.44 200 LEU A O 1
ATOM 1462 N N . GLY A 1 201 ? 4.425 3.079 0.598 1.00 91.81 201 GLY A N 1
ATOM 1463 C CA . GLY A 1 201 ? 5.842 2.729 0.716 1.00 91.81 201 GLY A CA 1
ATOM 1464 C C . GLY A 1 201 ? 6.108 1.260 0.395 1.00 91.81 201 GLY A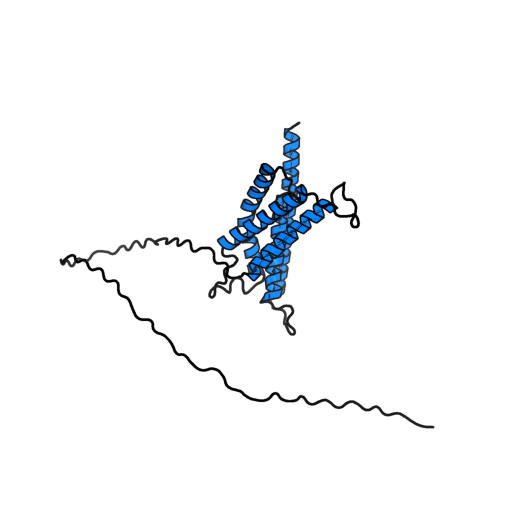 C 1
ATOM 1465 O O . GLY A 1 201 ? 7.044 0.944 -0.337 1.00 91.81 201 GLY A O 1
ATOM 1466 N N . VAL A 1 202 ? 5.246 0.372 0.890 1.00 93.50 202 VAL A N 1
ATOM 1467 C CA . VAL A 1 202 ? 5.312 -1.073 0.649 1.00 93.50 202 VAL A CA 1
ATOM 1468 C C . VAL A 1 202 ? 5.149 -1.395 -0.840 1.00 93.50 202 VAL A C 1
ATOM 1470 O O . VAL A 1 202 ? 5.945 -2.156 -1.384 1.00 93.50 202 VAL A O 1
ATOM 1473 N N . MET A 1 203 ? 4.183 -0.777 -1.523 1.00 93.12 203 MET A N 1
ATOM 1474 C CA . MET A 1 203 ? 3.944 -1.007 -2.951 1.00 93.12 203 MET A CA 1
ATOM 1475 C C . MET A 1 203 ? 5.046 -0.411 -3.829 1.00 93.12 203 MET A C 1
ATOM 1477 O O . MET A 1 203 ? 5.460 -1.048 -4.797 1.00 93.12 203 MET A O 1
ATOM 1481 N N . ILE A 1 204 ? 5.577 0.765 -3.472 1.00 91.62 204 ILE A N 1
ATOM 1482 C CA . ILE A 1 204 ? 6.766 1.341 -4.119 1.00 91.62 204 ILE A CA 1
ATOM 1483 C C . ILE A 1 204 ? 7.952 0.378 -3.997 1.00 91.62 204 ILE A C 1
ATOM 1485 O O . ILE A 1 204 ? 8.593 0.065 -5.001 1.00 91.62 204 ILE A O 1
ATOM 1489 N N . ALA A 1 205 ? 8.227 -0.115 -2.786 1.00 91.25 205 ALA A N 1
ATOM 1490 C CA . ALA A 1 205 ? 9.330 -1.034 -2.532 1.00 91.25 205 ALA A CA 1
ATOM 1491 C C . ALA A 1 205 ? 9.149 -2.360 -3.280 1.00 91.25 205 ALA A C 1
ATOM 1493 O O . ALA A 1 205 ? 10.086 -2.823 -3.926 1.00 91.25 205 ALA A O 1
ATOM 1494 N N . TRP A 1 206 ? 7.949 -2.948 -3.234 1.00 91.31 206 TRP A N 1
ATOM 1495 C CA . TRP A 1 206 ? 7.636 -4.201 -3.917 1.00 91.31 206 TRP A CA 1
ATOM 1496 C C . TRP A 1 206 ? 7.785 -4.081 -5.430 1.00 91.31 206 TRP A C 1
ATOM 1498 O O . TRP A 1 206 ? 8.494 -4.880 -6.036 1.00 91.31 206 TRP A O 1
ATOM 1508 N N . ARG A 1 207 ? 7.172 -3.067 -6.050 1.00 87.12 207 ARG A N 1
ATOM 1509 C CA . ARG A 1 207 ? 7.227 -2.903 -7.508 1.00 87.12 207 ARG A CA 1
ATOM 1510 C C . ARG A 1 207 ? 8.633 -2.554 -7.991 1.00 87.12 207 ARG A C 1
ATOM 1512 O O . ARG A 1 207 ? 9.058 -3.065 -9.024 1.00 87.12 207 ARG A O 1
ATOM 1519 N N . ALA A 1 208 ? 9.395 -1.773 -7.224 1.00 85.62 208 ALA A N 1
ATOM 1520 C CA . ALA A 1 208 ? 10.814 -1.560 -7.502 1.00 85.62 208 ALA A CA 1
ATOM 1521 C C . ALA A 1 208 ? 11.621 -2.864 -7.370 1.00 85.62 208 ALA A C 1
ATOM 1523 O O . ALA A 1 208 ? 12.407 -3.194 -8.257 1.00 85.62 208 ALA A O 1
ATOM 1524 N N . PHE A 1 209 ? 11.390 -3.644 -6.309 1.00 84.31 209 PHE A N 1
ATOM 1525 C CA . PHE A 1 209 ? 12.048 -4.930 -6.083 1.00 84.31 209 PHE A CA 1
ATOM 1526 C C . PHE A 1 209 ? 11.746 -5.935 -7.195 1.00 84.31 209 PHE A C 1
ATOM 1528 O O . PHE A 1 209 ? 12.681 -6.487 -7.767 1.00 84.31 209 PHE A O 1
ATOM 1535 N N . ALA A 1 210 ? 10.474 -6.133 -7.551 1.00 81.88 210 ALA A N 1
ATOM 1536 C CA . ALA A 1 210 ? 10.051 -7.041 -8.615 1.00 81.88 210 ALA A CA 1
ATOM 1537 C C . ALA A 1 210 ? 10.765 -6.729 -9.940 1.00 81.88 210 ALA A C 1
ATOM 1539 O O . ALA A 1 210 ? 11.145 -7.644 -10.669 1.00 81.88 210 ALA A O 1
ATOM 1540 N N . LYS A 1 211 ? 11.046 -5.449 -10.211 1.00 76.56 211 LYS A N 1
ATOM 1541 C CA . LYS A 1 211 ? 11.805 -5.009 -11.389 1.00 76.56 211 LYS A CA 1
ATOM 1542 C C . LYS A 1 211 ? 13.319 -5.203 -11.238 1.00 76.56 211 LYS A C 1
ATOM 1544 O O . LYS A 1 211 ? 13.952 -5.717 -12.160 1.00 76.56 211 LYS A O 1
ATOM 1549 N N . VAL A 1 212 ? 13.919 -4.839 -10.102 1.00 70.94 212 VAL A N 1
ATOM 1550 C CA . VAL A 1 212 ? 15.371 -4.998 -9.850 1.00 70.94 212 VAL A CA 1
ATOM 1551 C C . VAL A 1 212 ? 15.785 -6.471 -9.821 1.00 70.94 212 VAL A C 1
ATOM 1553 O O . VAL A 1 212 ? 16.824 -6.867 -10.354 1.00 70.94 212 VAL A O 1
ATOM 1556 N N . VAL A 1 213 ? 14.955 -7.296 -9.199 1.00 68.56 213 VAL A N 1
ATOM 1557 C CA . VAL A 1 213 ? 15.123 -8.740 -9.142 1.00 68.56 213 VAL A CA 1
ATOM 1558 C C . VAL A 1 213 ? 14.743 -9.265 -10.532 1.00 68.56 213 VAL A C 1
ATOM 1560 O O . VAL A 1 213 ? 15.645 -9.605 -11.297 1.00 68.56 213 VAL A O 1
ATOM 1563 N N . GLY A 1 214 ? 13.472 -9.240 -10.933 1.00 66.06 214 GLY A N 1
ATOM 1564 C CA . GLY A 1 214 ? 12.988 -9.872 -12.169 1.00 66.06 214 GLY A CA 1
ATOM 1565 C C . GLY A 1 214 ? 13.691 -9.445 -13.467 1.00 66.06 214 GLY A C 1
ATOM 1566 O O . GLY A 1 214 ? 14.187 -10.301 -14.204 1.00 66.06 214 GLY A O 1
ATOM 1567 N N . LEU A 1 215 ? 13.749 -8.138 -13.750 1.00 60.06 215 LEU A N 1
ATOM 1568 C CA . LEU A 1 215 ? 14.161 -7.606 -15.060 1.00 60.06 215 LEU A CA 1
ATOM 1569 C C . LEU A 1 215 ? 15.630 -7.191 -15.120 1.00 60.06 215 LEU A C 1
ATOM 1571 O O . LEU A 1 215 ? 16.336 -7.568 -16.055 1.00 60.06 215 LEU A O 1
ATOM 1575 N N . MET A 1 216 ? 16.122 -6.457 -14.116 1.00 60.12 216 MET A N 1
ATOM 1576 C CA . MET A 1 216 ? 17.531 -6.031 -14.086 1.00 60.12 216 MET A CA 1
ATOM 1577 C C . MET A 1 216 ? 18.480 -7.215 -13.866 1.00 60.12 216 MET A C 1
ATOM 1579 O O . MET A 1 216 ? 19.691 -7.078 -14.062 1.00 60.12 216 MET A O 1
ATOM 1583 N N . GLY A 1 217 ? 17.939 -8.374 -13.459 1.00 64.38 217 GLY A N 1
ATOM 1584 C CA . GLY A 1 217 ? 18.698 -9.597 -13.259 1.00 64.38 217 GLY A CA 1
ATOM 1585 C C . GLY A 1 217 ? 19.871 -9.346 -12.326 1.00 64.38 217 GLY A C 1
ATOM 1586 O O . GLY A 1 217 ? 20.973 -9.807 -12.606 1.00 64.38 217 GLY A O 1
ATOM 1587 N N . TRP A 1 218 ? 19.654 -8.575 -11.257 1.00 66.50 218 TRP A N 1
ATOM 1588 C CA . TRP A 1 218 ? 20.708 -8.153 -10.332 1.00 66.50 218 TRP A CA 1
ATOM 1589 C C . TRP A 1 218 ? 21.504 -9.340 -9.765 1.00 66.50 218 TRP A C 1
ATOM 1591 O O . TRP A 1 218 ? 22.701 -9.234 -9.516 1.00 66.50 218 TRP A O 1
ATOM 1601 N N . TRP A 1 219 ? 20.863 -10.507 -9.651 1.00 70.38 219 TRP A N 1
ATOM 1602 C CA . TRP A 1 219 ? 21.486 -11.762 -9.229 1.00 70.38 219 TRP A CA 1
ATOM 1603 C C . TRP A 1 219 ? 22.340 -12.455 -10.312 1.00 70.38 219 TRP A C 1
ATOM 1605 O O . TRP A 1 219 ? 22.969 -13.478 -10.032 1.00 70.38 219 TRP A O 1
ATOM 1615 N N . ARG A 1 220 ? 22.322 -11.992 -11.571 1.00 73.94 220 ARG A N 1
ATOM 1616 C CA . ARG A 1 220 ? 22.993 -12.669 -12.690 1.00 73.94 220 ARG A CA 1
ATOM 1617 C C . ARG A 1 220 ? 24.514 -12.477 -12.593 1.00 73.94 220 ARG A C 1
ATOM 1619 O O . ARG A 1 220 ? 24.988 -11.343 -12.487 1.00 73.94 220 ARG A O 1
ATOM 1626 N N . PRO A 1 221 ? 25.308 -13.560 -12.678 1.00 74.50 221 PRO A N 1
ATOM 1627 C CA . PRO A 1 221 ? 26.762 -13.456 -12.640 1.00 74.50 221 PRO A CA 1
ATOM 1628 C C . PRO A 1 221 ? 27.284 -12.667 -13.851 1.00 74.50 221 PRO A C 1
ATOM 1630 O O . PRO A 1 221 ? 26.881 -12.925 -14.983 1.00 74.50 221 PRO A O 1
ATOM 1633 N N . GLY A 1 222 ? 28.195 -11.717 -13.612 1.00 75.62 222 GLY A N 1
ATOM 1634 C CA . GLY A 1 222 ? 28.805 -10.884 -14.660 1.00 75.62 222 GLY A CA 1
ATOM 1635 C C . GLY A 1 222 ? 28.038 -9.604 -15.014 1.00 75.62 222 GLY A C 1
ATOM 1636 O O . GLY A 1 222 ? 28.374 -8.950 -15.999 1.00 75.62 222 GLY A O 1
ATOM 1637 N N . ARG A 1 223 ? 27.020 -9.232 -14.229 1.00 77.12 223 ARG A N 1
ATOM 1638 C CA . ARG A 1 223 ? 26.255 -7.996 -14.426 1.00 77.12 223 ARG A CA 1
ATOM 1639 C C . ARG A 1 223 ? 27.115 -6.758 -14.153 1.00 77.12 223 ARG A C 1
ATOM 1641 O O . ARG A 1 223 ? 27.725 -6.636 -13.093 1.00 77.12 223 ARG A O 1
ATOM 1648 N N . VAL A 1 224 ? 27.124 -5.827 -15.104 1.00 74.94 224 VAL A N 1
ATOM 1649 C CA . VAL A 1 224 ? 27.775 -4.517 -14.972 1.00 74.94 224 VAL A CA 1
ATOM 1650 C C . VAL A 1 224 ? 26.724 -3.495 -14.547 1.00 74.94 224 VAL A C 1
ATOM 1652 O O . VAL A 1 224 ? 25.604 -3.508 -15.056 1.00 74.94 224 VAL A O 1
ATOM 1655 N N . LYS A 1 225 ? 27.080 -2.646 -13.583 1.00 75.25 225 LYS A N 1
ATOM 1656 C CA . LYS A 1 225 ? 26.232 -1.556 -13.096 1.00 75.25 225 LYS A CA 1
ATOM 1657 C C . LYS A 1 225 ? 25.911 -0.592 -14.244 1.00 75.25 225 LYS A C 1
ATOM 1659 O O . LYS A 1 225 ? 26.821 -0.202 -14.975 1.00 75.25 225 LYS A O 1
ATOM 1664 N N . GLY A 1 226 ? 24.643 -0.225 -14.404 1.00 73.75 226 GLY A N 1
ATOM 1665 C CA . GLY A 1 226 ? 24.238 0.759 -15.412 1.00 73.75 226 GLY A CA 1
ATOM 1666 C C . GLY A 1 226 ? 24.606 2.181 -14.983 1.00 73.75 226 GLY A C 1
ATOM 1667 O O . GLY A 1 226 ? 24.615 2.478 -13.792 1.00 73.75 226 GLY A O 1
ATOM 1668 N N . GLU A 1 227 ? 24.866 3.081 -15.934 1.00 75.75 227 GLU A N 1
ATOM 1669 C CA . GLU A 1 227 ? 25.244 4.477 -15.632 1.00 75.75 227 GLU A CA 1
ATOM 1670 C C . GLU A 1 227 ? 24.151 5.257 -14.877 1.00 75.75 227 GLU A C 1
ATOM 1672 O O . GLU A 1 227 ? 24.469 6.119 -14.068 1.00 75.75 227 GLU A O 1
ATOM 1677 N N . ARG A 1 228 ? 22.869 4.929 -15.096 1.00 77.00 228 ARG A N 1
ATOM 1678 C CA . ARG A 1 228 ? 21.709 5.583 -14.450 1.00 77.00 228 ARG A CA 1
ATOM 1679 C C . ARG A 1 228 ? 21.236 4.915 -13.163 1.00 77.00 228 ARG A C 1
ATOM 1681 O O . ARG A 1 228 ? 20.282 5.366 -12.540 1.00 77.00 228 ARG A O 1
ATOM 1688 N N . GLU A 1 229 ? 21.878 3.824 -12.765 1.00 80.12 229 GLU A N 1
ATOM 1689 C CA . GLU A 1 229 ? 21.408 3.017 -11.643 1.00 80.12 229 GLU A CA 1
ATOM 1690 C C . GLU A 1 229 ? 21.458 3.780 -10.314 1.00 80.12 229 GLU A C 1
ATOM 1692 O O . GLU A 1 229 ? 20.565 3.624 -9.487 1.00 80.12 229 GLU A O 1
ATOM 1697 N N . ASP A 1 230 ? 22.466 4.632 -10.117 1.00 84.50 230 ASP A N 1
ATOM 1698 C CA . ASP A 1 230 ? 22.573 5.457 -8.908 1.00 84.50 230 ASP A CA 1
ATOM 1699 C C . ASP A 1 230 ? 21.445 6.487 -8.796 1.00 84.50 230 ASP A C 1
ATOM 1701 O O . ASP A 1 230 ? 20.878 6.665 -7.715 1.00 84.50 230 ASP A O 1
ATOM 1705 N N . ASP A 1 231 ? 21.072 7.112 -9.913 1.00 85.81 231 ASP A N 1
ATOM 1706 C CA . ASP A 1 231 ? 19.966 8.071 -9.966 1.00 85.81 231 ASP A CA 1
ATOM 1707 C C . ASP A 1 231 ? 18.620 7.389 -9.697 1.00 85.81 231 ASP A C 1
ATOM 1709 O O . ASP A 1 231 ? 17.754 7.942 -9.009 1.00 85.81 231 ASP A O 1
ATOM 1713 N N . ASP A 1 232 ? 18.452 6.165 -10.198 1.00 84.62 232 ASP A N 1
ATOM 1714 C CA . ASP A 1 232 ? 17.280 5.341 -9.930 1.00 84.62 232 ASP A CA 1
ATOM 1715 C C . ASP A 1 232 ? 17.191 4.985 -8.439 1.00 84.62 232 ASP A C 1
ATOM 1717 O O . ASP A 1 232 ? 16.134 5.175 -7.827 1.00 84.62 232 ASP A O 1
ATOM 1721 N N . TRP A 1 233 ? 18.286 4.530 -7.818 1.00 85.56 233 TRP A N 1
ATOM 1722 C CA . TRP A 1 233 ? 18.324 4.251 -6.376 1.00 85.56 233 TRP A CA 1
ATOM 1723 C C . TRP A 1 233 ? 18.012 5.494 -5.546 1.00 85.56 233 TRP A C 1
ATOM 1725 O O . TRP A 1 233 ? 17.190 5.427 -4.630 1.00 85.56 233 TRP A O 1
ATOM 1735 N N . ALA A 1 234 ? 18.601 6.640 -5.891 1.00 88.88 234 ALA A N 1
ATOM 1736 C CA . ALA A 1 234 ? 18.303 7.905 -5.230 1.00 88.88 234 ALA A CA 1
ATOM 1737 C C . ALA A 1 234 ? 16.813 8.271 -5.351 1.00 88.88 234 ALA A C 1
ATOM 1739 O O . ALA A 1 234 ? 16.192 8.673 -4.363 1.00 88.88 234 ALA A O 1
ATOM 1740 N N . PHE A 1 235 ? 16.212 8.077 -6.529 1.00 89.19 235 PHE A N 1
ATOM 1741 C CA . PHE A 1 235 ? 14.785 8.316 -6.743 1.00 89.19 235 PHE A CA 1
ATOM 1742 C C . PHE A 1 235 ? 13.898 7.367 -5.926 1.00 89.19 235 PHE A C 1
ATOM 1744 O O . PHE A 1 235 ? 12.903 7.815 -5.346 1.00 89.19 235 PHE A O 1
ATOM 1751 N N . LEU A 1 236 ? 14.257 6.084 -5.831 1.00 90.31 236 LEU A N 1
ATOM 1752 C CA . LEU A 1 236 ? 13.546 5.121 -4.991 1.00 90.31 236 LEU A CA 1
ATOM 1753 C C . LEU A 1 236 ? 13.588 5.541 -3.518 1.00 90.31 236 LEU A C 1
ATOM 1755 O O . LEU A 1 236 ? 12.538 5.622 -2.884 1.00 90.31 236 LEU A O 1
ATOM 1759 N N . PHE A 1 237 ? 14.768 5.858 -2.978 1.00 91.88 237 PHE A N 1
ATOM 1760 C CA . PHE A 1 237 ? 14.895 6.273 -1.577 1.00 91.88 237 PHE A CA 1
ATOM 1761 C C . PHE A 1 237 ? 14.158 7.582 -1.287 1.00 91.88 237 PHE A C 1
ATOM 1763 O O . PHE A 1 237 ? 13.490 7.685 -0.259 1.00 91.88 237 PHE A O 1
ATOM 1770 N N . ALA A 1 238 ? 14.206 8.552 -2.203 1.00 93.56 238 ALA A N 1
ATOM 1771 C CA . ALA A 1 238 ? 13.416 9.775 -2.087 1.00 93.56 238 ALA A CA 1
ATOM 1772 C C . ALA A 1 238 ? 11.907 9.477 -2.074 1.00 93.56 238 ALA A C 1
ATOM 1774 O O . ALA A 1 238 ? 11.169 10.048 -1.273 1.00 93.56 238 ALA A O 1
ATOM 1775 N N . SER A 1 239 ? 11.452 8.539 -2.909 1.00 92.50 239 SER A N 1
ATOM 1776 C CA . SER A 1 239 ? 10.044 8.127 -2.974 1.00 92.50 239 SER A CA 1
ATOM 1777 C C . SER A 1 239 ? 9.599 7.383 -1.711 1.00 92.50 239 SER A C 1
ATOM 1779 O O . SER A 1 239 ? 8.506 7.636 -1.208 1.00 92.50 239 SER A O 1
ATOM 1781 N N . LEU A 1 240 ? 10.459 6.532 -1.142 1.00 93.31 240 LEU A N 1
ATOM 1782 C CA . LEU A 1 240 ? 10.226 5.891 0.157 1.00 93.31 240 LEU A CA 1
ATOM 1783 C C . LEU A 1 240 ? 10.189 6.916 1.300 1.00 93.31 240 LEU A C 1
ATOM 1785 O O . LEU A 1 240 ? 9.324 6.827 2.169 1.00 93.31 240 LEU A O 1
ATOM 1789 N N . GLY A 1 241 ? 11.067 7.923 1.273 1.00 92.94 241 GLY A N 1
ATOM 1790 C CA . GLY A 1 241 ? 11.022 9.054 2.203 1.00 92.94 241 GLY A CA 1
ATOM 1791 C C . GLY A 1 241 ? 9.716 9.846 2.089 1.00 92.94 241 GLY A C 1
ATOM 1792 O O . GLY A 1 241 ? 9.100 10.172 3.101 1.00 92.94 241 GLY A O 1
ATOM 1793 N N . GLY A 1 242 ? 9.241 10.080 0.862 1.00 92.25 242 GLY A N 1
ATOM 1794 C CA . GLY A 1 242 ? 7.930 10.675 0.599 1.00 92.25 242 GLY A CA 1
ATOM 1795 C C . GLY A 1 242 ? 6.780 9.834 1.157 1.00 92.25 242 GLY A C 1
ATOM 1796 O O . GLY A 1 242 ? 5.904 10.368 1.832 1.00 92.25 242 GLY A O 1
ATOM 1797 N N . ALA A 1 243 ? 6.809 8.514 0.961 1.00 93.19 243 ALA A N 1
ATOM 1798 C CA . ALA A 1 243 ? 5.811 7.609 1.528 1.00 93.19 243 ALA A CA 1
ATOM 1799 C C . ALA A 1 243 ? 5.817 7.619 3.067 1.00 93.19 243 ALA A C 1
ATOM 1801 O O . ALA A 1 243 ? 4.756 7.675 3.688 1.00 93.19 243 ALA A O 1
ATOM 1802 N N . ALA A 1 244 ? 6.997 7.648 3.693 1.00 92.56 244 ALA A N 1
ATOM 1803 C CA . ALA A 1 244 ? 7.128 7.786 5.142 1.00 92.56 244 ALA A CA 1
ATOM 1804 C C . ALA A 1 244 ? 6.565 9.127 5.649 1.00 92.56 244 ALA A C 1
ATOM 1806 O O . ALA A 1 244 ? 5.892 9.164 6.682 1.00 92.56 244 ALA A O 1
ATOM 1807 N N . ALA A 1 245 ? 6.778 10.219 4.908 1.00 93.19 245 ALA A N 1
ATOM 1808 C CA . ALA A 1 245 ? 6.182 11.515 5.218 1.00 93.19 245 ALA A CA 1
ATOM 1809 C C . ALA A 1 245 ? 4.649 11.483 5.103 1.00 93.19 245 ALA A C 1
ATOM 1811 O O . ALA A 1 245 ? 3.971 12.007 5.983 1.00 93.19 245 ALA A O 1
ATOM 1812 N N . VAL A 1 246 ? 4.094 10.814 4.083 1.00 92.50 246 VAL A N 1
ATOM 1813 C CA . VAL A 1 246 ? 2.641 10.602 3.941 1.00 92.50 246 VAL A CA 1
ATOM 1814 C C . VAL A 1 246 ? 2.090 9.782 5.108 1.00 92.50 246 VAL A C 1
ATOM 1816 O O . VAL A 1 246 ? 1.088 10.175 5.697 1.00 92.50 246 VAL A O 1
ATOM 1819 N N . ALA A 1 247 ? 2.752 8.687 5.492 1.00 91.75 247 ALA A N 1
ATOM 1820 C CA . ALA A 1 247 ? 2.342 7.866 6.632 1.00 91.75 247 ALA A CA 1
ATOM 1821 C C . ALA A 1 247 ? 2.372 8.651 7.952 1.00 91.75 247 ALA A C 1
ATOM 1823 O O . ALA A 1 247 ? 1.434 8.576 8.743 1.00 91.75 247 ALA A O 1
ATOM 1824 N N . THR A 1 248 ? 3.420 9.449 8.167 1.00 89.31 248 THR A N 1
ATOM 1825 C CA . THR A 1 248 ? 3.559 10.299 9.359 1.00 89.31 248 THR A CA 1
ATOM 1826 C C . THR A 1 248 ? 2.506 11.406 9.374 1.00 89.31 248 THR A C 1
ATOM 1828 O O . THR A 1 248 ? 1.867 11.635 10.396 1.00 89.31 248 THR A O 1
ATOM 1831 N N . GLY A 1 249 ? 2.274 12.065 8.235 1.00 90.62 249 GLY A N 1
ATOM 1832 C CA . GLY A 1 249 ? 1.222 13.071 8.089 1.00 90.62 249 GLY A CA 1
ATOM 1833 C C . GLY A 1 249 ? -0.172 12.489 8.325 1.00 90.62 249 GLY A C 1
ATOM 1834 O O . GLY A 1 249 ? -0.977 13.103 9.019 1.00 90.62 249 GLY A O 1
ATOM 1835 N N . GLY A 1 250 ? -0.426 11.276 7.826 1.00 88.31 250 GLY A N 1
ATOM 1836 C CA . GLY A 1 250 ? -1.637 10.509 8.114 1.00 88.31 250 GLY A CA 1
ATOM 1837 C C . GLY A 1 250 ? -1.796 10.213 9.605 1.00 88.31 250 GLY A C 1
ATOM 1838 O O . GLY A 1 250 ? -2.863 10.463 10.152 1.00 88.31 250 GLY A O 1
ATOM 1839 N N . ALA A 1 251 ? -0.725 9.785 10.284 1.00 87.69 251 ALA A N 1
ATOM 1840 C CA . ALA A 1 251 ? -0.727 9.552 11.731 1.00 87.69 251 ALA A CA 1
ATOM 1841 C C . ALA A 1 251 ? -1.105 10.809 12.528 1.00 87.69 251 ALA A C 1
ATOM 1843 O O . ALA A 1 251 ? -1.916 10.749 13.450 1.00 87.69 251 ALA A O 1
ATOM 1844 N N . VAL A 1 252 ? -0.516 11.954 12.165 1.00 88.75 252 VAL A N 1
ATOM 1845 C CA . VAL A 1 252 ? -0.799 13.244 12.808 1.00 88.75 252 VAL A CA 1
ATOM 1846 C C . VAL A 1 252 ? -2.242 13.666 12.550 1.00 88.75 252 VAL A C 1
ATOM 1848 O O . VAL A 1 252 ? -2.918 14.103 13.478 1.00 88.75 252 VAL A O 1
ATOM 1851 N N . ALA A 1 253 ? -2.731 13.517 11.317 1.00 87.62 253 ALA A N 1
ATOM 1852 C CA . ALA A 1 253 ? -4.114 13.831 10.979 1.00 87.62 253 ALA A CA 1
ATOM 1853 C C . ALA A 1 253 ? -5.094 12.965 11.780 1.00 87.62 253 ALA A C 1
ATOM 1855 O O . ALA A 1 253 ? -6.018 13.505 12.386 1.00 87.62 253 ALA A O 1
ATOM 1856 N N . ASP A 1 254 ? -4.853 11.654 11.850 1.00 85.50 254 ASP A N 1
ATOM 1857 C CA . ASP A 1 254 ? -5.675 10.733 12.632 1.00 85.50 254 ASP A CA 1
ATOM 1858 C C . ASP A 1 254 ? -5.696 11.153 14.112 1.00 85.50 254 ASP A C 1
ATOM 1860 O O . ASP A 1 254 ? -6.775 11.358 14.666 1.00 85.50 254 ASP A O 1
ATOM 1864 N N . PHE A 1 255 ? -4.527 11.416 14.711 1.00 85.81 255 PHE A N 1
ATOM 1865 C CA . PHE A 1 255 ? -4.408 11.882 16.099 1.00 85.81 255 PHE A CA 1
ATOM 1866 C C . PHE A 1 255 ? -5.177 13.185 16.369 1.00 85.81 255 PHE A C 1
ATOM 1868 O O . PHE A 1 255 ? -5.922 13.288 17.347 1.00 85.81 255 PHE A O 1
ATOM 1875 N N . VAL A 1 256 ? -5.028 14.184 15.494 1.00 86.88 256 VAL A N 1
ATOM 1876 C CA . VAL A 1 256 ? -5.718 15.475 15.634 1.00 86.88 256 VAL A CA 1
ATOM 1877 C C . VAL A 1 256 ? -7.229 15.295 15.513 1.00 86.88 256 VAL A C 1
ATOM 1879 O O . VAL A 1 256 ? -7.974 15.880 16.295 1.00 86.88 256 VAL A O 1
ATOM 1882 N N . THR A 1 257 ? -7.698 14.469 14.575 1.00 83.19 257 THR A N 1
ATOM 1883 C CA . THR A 1 257 ? -9.140 14.231 14.411 1.00 83.19 257 THR A CA 1
ATOM 1884 C C . THR A 1 257 ? -9.755 13.517 15.608 1.00 83.19 257 THR A C 1
ATOM 1886 O O . THR A 1 257 ? -10.854 13.886 16.017 1.00 83.19 257 THR A O 1
ATOM 1889 N N . THR A 1 258 ? -9.050 12.555 16.210 1.00 81.12 258 THR A N 1
ATOM 1890 C CA . THR A 1 258 ? -9.509 11.904 17.444 1.00 81.12 258 THR A CA 1
ATOM 1891 C C . THR A 1 258 ? -9.548 12.878 18.614 1.00 81.12 258 THR A C 1
ATOM 1893 O O . THR A 1 258 ? -10.542 12.923 19.329 1.00 81.12 258 THR A O 1
ATOM 1896 N N . TRP A 1 259 ? -8.521 13.719 18.760 1.00 82.38 259 TRP A N 1
ATOM 1897 C CA . TRP A 1 259 ? -8.461 14.707 19.837 1.00 82.38 259 TRP A CA 1
ATOM 1898 C C . TRP A 1 259 ? -9.582 15.751 19.735 1.00 82.38 259 TRP A C 1
ATOM 1900 O O . TRP A 1 259 ? -10.227 16.068 20.731 1.00 82.38 259 TRP A O 1
ATOM 1910 N N . LEU A 1 260 ? -9.858 16.255 18.527 1.00 83.00 260 LEU A N 1
ATOM 1911 C CA . LEU A 1 260 ? -10.951 17.206 18.298 1.00 83.00 260 LEU A CA 1
ATOM 1912 C C . LEU A 1 260 ? -12.324 16.584 18.581 1.00 83.00 260 LEU A C 1
ATOM 1914 O O . LEU A 1 260 ? -13.167 17.228 19.196 1.00 83.00 260 LEU A O 1
ATOM 1918 N N . ALA A 1 261 ? -12.539 15.329 18.177 1.00 81.00 261 ALA A N 1
ATOM 1919 C CA . ALA A 1 261 ? -13.795 14.630 18.440 1.00 81.00 261 ALA A CA 1
ATOM 1920 C C . ALA A 1 261 ? -14.051 14.422 19.944 1.00 81.00 261 ALA A C 1
ATOM 1922 O O . ALA A 1 261 ? -15.197 14.473 20.382 1.00 81.00 261 ALA A O 1
ATOM 1923 N N . GLU A 1 262 ? -12.997 14.203 20.734 1.00 81.75 262 GLU A N 1
ATOM 1924 C CA . GLU A 1 262 ? -13.090 14.112 22.195 1.00 81.75 262 GLU A CA 1
ATOM 1925 C C . GLU A 1 262 ? -13.341 15.482 22.847 1.00 81.75 262 GLU A C 1
ATOM 1927 O O . GLU A 1 262 ? -14.072 15.560 23.832 1.00 81.75 262 GLU A O 1
ATOM 1932 N N . ALA A 1 263 ? -12.782 16.561 22.287 1.00 77.62 263 ALA A N 1
ATOM 1933 C CA . ALA A 1 263 ? -12.945 17.922 22.800 1.00 77.62 263 ALA A CA 1
ATOM 1934 C C . ALA A 1 263 ? -14.357 18.503 22.584 1.00 77.62 263 ALA A C 1
ATOM 1936 O O . ALA A 1 263 ? -14.824 19.254 23.433 1.00 77.62 263 ALA A O 1
ATOM 1937 N N . ASP A 1 264 ? -15.047 18.142 21.497 1.00 70.69 264 ASP A N 1
ATOM 1938 C CA . ASP A 1 264 ? -16.418 18.604 21.200 1.00 70.69 264 ASP A CA 1
ATOM 1939 C C . ASP A 1 264 ? -17.511 17.887 22.026 1.00 70.69 264 ASP A C 1
ATOM 1941 O O . ASP A 1 264 ? -18.679 18.277 21.991 1.00 70.69 264 ASP A O 1
ATOM 1945 N N . LEU A 1 265 ? -17.159 16.826 22.762 1.00 57.09 265 LEU A N 1
ATOM 1946 C CA . LEU A 1 265 ? -18.077 16.058 23.616 1.00 57.09 265 LEU A CA 1
ATOM 1947 C C . LEU A 1 265 ? -17.994 16.434 25.111 1.00 57.09 265 LEU A C 1
ATOM 1949 O O . LEU A 1 265 ? -18.688 15.809 25.920 1.00 57.09 265 LEU A O 1
ATOM 1953 N N . GLY A 1 266 ? -17.161 17.416 25.477 1.00 45.12 266 GLY A N 1
ATOM 1954 C CA . GLY A 1 266 ? -17.015 17.953 26.841 1.00 45.12 266 GLY A CA 1
ATOM 1955 C C . GLY A 1 266 ? -17.732 19.282 27.042 1.00 45.12 266 GLY A C 1
ATOM 1956 O O . GLY A 1 266 ? -18.260 19.481 28.159 1.00 45.12 266 GLY A O 1
#